Protein AF-A0AAD5MI85-F1 (afdb_monomer)

Sequence (320 aa):
MDTPQKYNKKLSEKQRSSIIKAAAVDASQREERIAQLCQQAGFDHDPFLKEFGLSLSLRMFETAARVIQPPQIMFGDNSKMVDPIVHPKDGAWSMDNQTLYLPATCGSYSMIALVNPRDQNLLQGFCQALYAKATQMGMDFPKWPDLVKYGRGRDDVVILFNEIANEYKQTSTNCDLVIVVLPGKNSDIYMTVKESSDMIHGIMSQCVLMKNVQRPSPATCSNIILKVNMKLGGINSRIVADNITHKYIIDQPTLVVGIDVTHPTQAEERMNIPSVAAIVANIDLLPQSYGANVKVQRKCRESVVYLIDAIRERLISFYR

Radius of gyration: 25.44 Å; Cα contacts (8 Å, |Δi|>4): 454; chains: 1; bounding box: 69×56×65 Å

Secondary structure (DSSP, 8-state):
-PPPPP--SPPPHHHHHHHHHHH---HHHHHHHHHHHHHHTTGGG-HHHHHTT----SSPPP-----PPPPPEE-B--TTSS-SEE--BTTB---TT-B-SB--B---EEEEE-S-GGGHHHHHHHHHHHHHHHHHTT-B--SS-S-EEE-SSHHHHHHHHHHHHHHHHHHT----EEEEEESS--HHHHHHHHIIIIIII---EEEEEHHHHHS--HHHHHHHHHHHHHHTT-B--EE---HHHIIIIITTT---EEEEEEPPPHHHHTTTPPEEEEEEEESSSSTT-EEEEEEEESTT--S-TTHHHHHHHHHHHHH-

InterPro domains:
  IPR003165 Piwi domain [PF02171] (177-320)
  IPR003165 Piwi domain [PS50822] (177-284)
  IPR012337 Ribonuclease H-like superfamily [SSF53098] (65-316)
  IPR032472 Argonaute linker 2 domain [PF16488] (29-75)
  IPR032473 Protein argonaute, Mid domain [PF16487] (87-165)
  IPR036085 PAZ domain superfamily [SSF101690] (4-43)
  IPR036397 Ribonuclease H superfamily [G3DSA:3.30.420.10] (243-320)

Structure (mmCIF, N/CA/C/O backbone):
data_AF-A0AAD5MI85-F1
#
_entry.id   AF-A0AAD5MI85-F1
#
loop_
_atom_site.group_PDB
_atom_site.id
_atom_site.type_symbol
_atom_site.label_atom_id
_atom_site.label_alt_id
_atom_site.label_comp_id
_atom_site.label_asym_id
_atom_site.label_entity_id
_atom_site.label_seq_id
_atom_site.pdbx_PDB_ins_code
_atom_site.Cartn_x
_atom_site.Cartn_y
_atom_site.Cartn_z
_atom_site.occupancy
_atom_site.B_iso_or_equiv
_atom_site.auth_seq_id
_atom_site.auth_comp_id
_atom_site.auth_asym_id
_atom_site.auth_atom_id
_atom_site.pdbx_PDB_model_num
ATOM 1 N N . MET A 1 1 ? -37.810 30.070 10.330 1.00 50.59 1 MET A N 1
ATOM 2 C CA . MET A 1 1 ? -36.474 29.732 9.801 1.00 50.59 1 MET A CA 1
ATOM 3 C C . MET A 1 1 ? -36.573 28.330 9.248 1.00 50.59 1 MET A C 1
ATOM 5 O O . MET A 1 1 ? -37.059 27.468 9.972 1.00 50.59 1 MET A O 1
ATOM 9 N N . ASP A 1 2 ? -36.216 28.129 7.983 1.00 66.00 2 ASP A N 1
ATOM 10 C CA . ASP A 1 2 ? -36.289 26.809 7.358 1.00 66.00 2 ASP A CA 1
ATOM 11 C C . ASP A 1 2 ? -35.463 25.789 8.141 1.00 66.00 2 ASP A C 1
ATOM 13 O O . ASP A 1 2 ? -34.365 26.079 8.624 1.00 66.00 2 ASP A O 1
ATOM 17 N N . THR A 1 3 ? -36.016 24.590 8.286 1.00 81.19 3 THR A N 1
ATOM 18 C CA . THR A 1 3 ? -35.362 23.470 8.956 1.00 81.19 3 THR A CA 1
ATOM 19 C C . THR A 1 3 ? -34.061 23.140 8.214 1.00 81.19 3 THR A C 1
ATOM 21 O O . THR A 1 3 ? -34.071 23.059 6.981 1.00 81.19 3 THR A O 1
ATOM 24 N N . PRO A 1 4 ? -32.928 22.942 8.911 1.00 86.00 4 PRO A N 1
ATOM 25 C CA . PRO A 1 4 ? -31.672 22.619 8.248 1.00 86.00 4 PRO A CA 1
ATOM 26 C C . PRO A 1 4 ? -31.803 21.326 7.432 1.00 86.00 4 PRO A C 1
ATOM 28 O O . PRO A 1 4 ? -32.153 20.270 7.959 1.00 86.00 4 PRO A O 1
ATOM 31 N N . GLN A 1 5 ? -31.501 21.405 6.134 1.00 88.31 5 GLN A N 1
ATOM 32 C CA . GLN A 1 5 ? -31.524 20.257 5.228 1.00 88.31 5 GLN A CA 1
ATOM 33 C C . GLN A 1 5 ? -30.137 19.614 5.140 1.00 88.31 5 GLN A C 1
ATOM 35 O O . GLN A 1 5 ? -29.135 20.282 4.876 1.00 88.31 5 GLN A O 1
ATOM 40 N N . LYS A 1 6 ? -30.067 18.291 5.321 1.00 87.50 6 LYS A N 1
ATOM 41 C CA . LYS A 1 6 ? -28.813 17.534 5.221 1.00 87.50 6 LYS A CA 1
ATOM 42 C C . LYS A 1 6 ? -28.248 17.580 3.796 1.00 87.50 6 LYS A C 1
ATOM 44 O O . LYS A 1 6 ? -28.922 17.223 2.830 1.00 87.50 6 LYS A 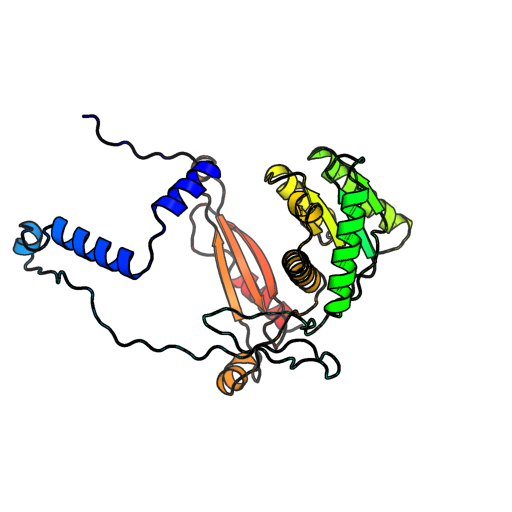O 1
ATOM 49 N N . TYR A 1 7 ? -26.966 17.923 3.671 1.00 86.62 7 TYR A N 1
ATOM 50 C CA . TYR A 1 7 ? -26.247 17.842 2.401 1.00 86.62 7 TYR A CA 1
ATOM 51 C C . TYR A 1 7 ? -25.876 16.387 2.068 1.00 86.62 7 TYR A C 1
ATOM 53 O O . TYR A 1 7 ? -25.079 15.768 2.769 1.00 86.62 7 TYR A O 1
ATOM 61 N N . ASN A 1 8 ? -26.433 15.852 0.978 1.00 82.75 8 ASN A N 1
ATOM 62 C CA . ASN A 1 8 ? -26.306 14.432 0.608 1.00 82.75 8 ASN A CA 1
ATOM 63 C C . ASN A 1 8 ? -25.379 14.166 -0.596 1.00 82.75 8 ASN A C 1
ATOM 65 O O . ASN A 1 8 ? -25.322 13.043 -1.094 1.00 82.75 8 ASN A O 1
ATOM 69 N N . LYS A 1 9 ? -24.675 15.181 -1.116 1.00 84.06 9 LYS A N 1
ATOM 70 C CA . LYS A 1 9 ? -23.745 15.007 -2.247 1.00 84.06 9 LYS A CA 1
ATOM 71 C C . LYS A 1 9 ? -22.319 14.749 -1.757 1.00 84.06 9 LYS A C 1
ATOM 73 O O . LYS A 1 9 ? -21.939 15.116 -0.646 1.00 84.06 9 LYS A O 1
ATOM 78 N N . LYS A 1 10 ? -21.502 14.138 -2.619 1.00 81.88 10 LYS A N 1
ATOM 79 C CA . LYS A 1 10 ? -20.077 13.918 -2.352 1.00 81.88 10 LYS A CA 1
ATOM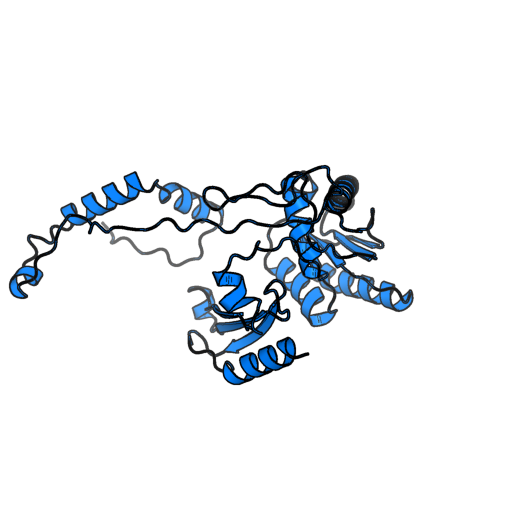 80 C C . LYS A 1 10 ? -19.371 15.269 -2.208 1.00 81.88 10 LYS A C 1
ATOM 82 O O . LYS A 1 10 ? -19.358 16.071 -3.135 1.00 81.88 10 LYS A O 1
ATOM 87 N N . LEU A 1 11 ? -18.767 15.495 -1.047 1.00 86.56 11 LEU A N 1
ATOM 88 C CA . LEU A 1 11 ? -17.964 16.687 -0.786 1.00 86.56 11 LEU A CA 1
ATOM 89 C C . LEU A 1 11 ? -16.690 16.683 -1.638 1.00 86.56 11 LEU A C 1
ATOM 91 O O . LEU A 1 11 ? -16.030 15.641 -1.751 1.00 86.56 11 LEU A O 1
ATOM 95 N N . SER A 1 12 ? -16.321 17.852 -2.166 1.00 86.88 12 SER A N 1
ATOM 96 C CA . SER A 1 12 ? -15.024 18.085 -2.820 1.00 86.88 12 SER A CA 1
ATOM 97 C C . SER A 1 12 ? -13.857 17.902 -1.841 1.00 86.88 12 SER A C 1
ATOM 99 O O . SER A 1 12 ? -14.042 17.991 -0.626 1.00 86.88 12 SER A O 1
ATOM 101 N N . GLU A 1 13 ? -12.632 17.693 -2.340 1.00 82.75 13 GLU A N 1
ATOM 102 C CA . GLU A 1 13 ? -11.448 17.554 -1.471 1.00 82.75 13 GLU A CA 1
ATOM 103 C C . GLU A 1 13 ? -11.256 18.768 -0.549 1.00 82.75 13 GLU A C 1
ATOM 105 O O . GLU A 1 13 ? -10.979 18.601 0.639 1.00 82.75 13 GLU A O 1
ATOM 110 N N . LYS A 1 14 ? -11.480 19.985 -1.066 1.00 87.69 14 LYS A N 1
ATOM 111 C CA . LYS A 1 14 ? -11.392 21.224 -0.281 1.00 87.69 14 LYS A CA 1
ATOM 112 C C . LYS A 1 14 ? -12.433 21.248 0.840 1.00 87.69 14 LYS A C 1
ATOM 114 O O . LYS A 1 14 ? -12.078 21.508 1.984 1.00 87.69 14 LYS A O 1
ATOM 119 N N . GLN A 1 15 ? -13.690 20.913 0.535 1.00 91.12 15 GLN A N 1
ATOM 120 C CA . GLN A 1 15 ? -14.761 20.850 1.537 1.00 91.12 15 GLN A CA 1
ATOM 121 C C . GLN A 1 15 ? -14.491 19.774 2.595 1.00 91.12 15 GLN A C 1
ATOM 123 O O . GLN A 1 15 ? -14.638 20.045 3.782 1.00 91.12 15 GLN A O 1
ATOM 128 N N . ARG A 1 16 ? -14.042 18.577 2.190 1.00 87.88 16 ARG A N 1
ATOM 129 C CA . ARG A 1 16 ? -13.647 17.514 3.131 1.00 87.88 16 ARG A CA 1
ATOM 130 C C . ARG A 1 16 ? -12.526 17.983 4.050 1.00 87.88 16 ARG A C 1
ATOM 132 O O . ARG A 1 16 ? -12.628 17.795 5.254 1.00 87.88 16 ARG A O 1
ATOM 139 N N . SER A 1 17 ? -11.493 18.624 3.497 1.00 88.56 17 SER A N 1
ATOM 140 C CA . SER A 1 17 ? -10.386 19.170 4.287 1.00 88.56 17 SER A CA 1
ATOM 141 C C . SER A 1 17 ? -10.875 20.197 5.311 1.00 88.56 17 SER A C 1
ATOM 143 O O . SER A 1 17 ? -10.479 20.127 6.470 1.00 88.56 17 SER A O 1
ATOM 145 N N . SER A 1 18 ? -11.774 21.104 4.916 1.00 91.94 18 SER A N 1
ATOM 146 C CA . SER A 1 18 ? -12.377 22.081 5.829 1.00 91.94 18 SER A CA 1
ATOM 147 C C . SER A 1 18 ? -13.193 21.423 6.942 1.00 91.94 18 SER A C 1
ATOM 149 O O . SER A 1 18 ? -13.033 21.808 8.095 1.00 91.94 18 SER A O 1
ATOM 151 N N . ILE A 1 19 ? -14.016 20.414 6.632 1.00 92.00 19 ILE A N 1
ATOM 152 C CA . ILE A 1 19 ? -14.797 19.694 7.651 1.00 92.00 19 ILE A CA 1
ATOM 153 C C . ILE A 1 19 ? -13.883 18.932 8.606 1.00 92.00 19 ILE A C 1
ATOM 155 O O . ILE A 1 19 ? -14.085 19.008 9.810 1.00 92.00 19 ILE A O 1
ATOM 159 N N . ILE A 1 20 ? -12.862 18.239 8.093 1.00 90.81 20 ILE A N 1
ATOM 160 C CA . ILE A 1 20 ? -11.894 17.527 8.936 1.00 90.81 20 ILE A CA 1
ATOM 161 C C . ILE A 1 20 ? -11.210 18.512 9.882 1.00 90.81 20 ILE A C 1
ATOM 163 O O . ILE A 1 20 ? -11.164 18.253 11.075 1.00 90.81 20 ILE A O 1
ATOM 167 N N . LYS A 1 21 ? -10.741 19.662 9.384 1.00 90.00 21 LYS A N 1
ATOM 168 C CA . LYS A 1 21 ? -10.116 20.693 10.228 1.00 90.00 21 LYS A CA 1
ATOM 169 C C . LYS A 1 21 ? -11.078 21.271 11.266 1.00 90.00 21 LYS A C 1
ATOM 171 O O . LYS A 1 21 ? -10.660 21.512 12.386 1.00 90.00 21 LYS A O 1
ATOM 176 N N . ALA A 1 22 ? -12.343 21.477 10.905 1.00 88.69 22 ALA A N 1
ATOM 177 C CA . ALA A 1 22 ? -13.357 22.000 11.820 1.00 88.69 22 ALA A CA 1
ATOM 178 C C . ALA A 1 22 ? -13.814 20.971 12.872 1.00 88.69 22 ALA A C 1
ATOM 180 O O . ALA A 1 22 ? -14.251 21.349 13.955 1.00 88.69 22 ALA A O 1
ATOM 181 N N . ALA A 1 23 ? -13.750 19.677 12.552 1.00 90.19 23 ALA A N 1
ATOM 182 C CA . ALA A 1 23 ? -14.165 18.588 13.435 1.00 90.19 23 ALA A CA 1
ATOM 183 C C . ALA A 1 23 ? -13.003 17.969 14.231 1.00 90.19 23 ALA A C 1
ATOM 185 O O . ALA A 1 23 ? -13.250 17.228 15.187 1.00 90.19 23 ALA A O 1
ATOM 186 N N . ALA A 1 24 ? -11.758 18.225 13.823 1.00 91.12 24 ALA A N 1
ATOM 187 C CA . ALA A 1 24 ? -10.556 17.795 14.516 1.00 91.12 24 ALA A CA 1
ATOM 188 C C . ALA A 1 24 ? -10.373 18.633 15.782 1.00 91.12 24 ALA A C 1
ATOM 190 O O . ALA A 1 24 ? -10.140 19.835 15.728 1.00 91.12 24 ALA A O 1
ATOM 191 N N . VAL A 1 25 ? -10.476 17.958 16.915 1.00 92.19 25 VAL A N 1
ATOM 192 C CA . VAL A 1 25 ? -10.197 18.471 18.256 1.00 92.19 25 VAL A CA 1
ATOM 193 C C . VAL A 1 25 ? -9.417 17.381 18.979 1.00 92.19 25 VAL A C 1
ATOM 195 O O . VAL A 1 25 ? -9.600 16.197 18.656 1.00 92.19 25 VAL A O 1
ATOM 198 N N . ASP A 1 26 ? -8.540 17.763 19.903 1.00 94.75 26 ASP A N 1
ATOM 199 C CA . ASP A 1 26 ? -7.817 16.799 20.732 1.00 94.75 26 ASP A CA 1
ATOM 200 C C . ASP A 1 26 ? -8.765 16.003 21.643 1.00 94.75 26 ASP A C 1
ATOM 202 O O . ASP A 1 26 ? -9.957 16.305 21.767 1.00 94.75 26 ASP A O 1
ATOM 206 N N . ALA A 1 27 ? -8.239 14.925 22.227 1.00 95.12 27 ALA A N 1
ATOM 207 C CA . ALA A 1 27 ? -9.025 13.998 23.031 1.00 95.12 27 ALA A CA 1
ATOM 208 C C . ALA A 1 27 ? -9.686 14.687 24.235 1.00 95.12 27 ALA A C 1
ATOM 210 O O . ALA A 1 27 ? -10.873 14.465 24.464 1.00 95.12 27 ALA A O 1
ATOM 211 N N . SER A 1 28 ? -8.965 15.566 24.937 1.00 96.44 28 SER A N 1
ATOM 212 C CA . SER A 1 28 ? -9.471 16.268 26.121 1.00 96.44 28 SER A CA 1
ATOM 213 C C . SER A 1 28 ? -10.593 17.246 25.763 1.00 96.44 28 SER A C 1
ATOM 215 O O . SER A 1 28 ? -11.653 17.224 26.382 1.00 96.44 28 SER A O 1
ATOM 217 N N . GLN A 1 29 ? -10.427 18.034 24.696 1.00 95.50 29 GLN A N 1
ATOM 218 C CA . GLN A 1 29 ? -11.497 18.900 24.187 1.00 95.50 29 GLN A CA 1
ATOM 219 C C . GLN A 1 29 ? -12.717 18.098 23.718 1.00 95.50 29 GLN A C 1
ATOM 221 O O . GLN A 1 29 ? -13.861 18.530 23.875 1.00 95.50 29 GLN A O 1
ATOM 226 N N . ARG A 1 30 ? -12.499 16.923 23.110 1.00 95.75 30 ARG A N 1
ATOM 227 C CA . ARG A 1 30 ? -13.594 16.045 22.678 1.00 95.75 30 ARG A CA 1
ATOM 228 C C . ARG A 1 30 ? -14.372 15.495 23.867 1.00 95.75 30 ARG A C 1
ATOM 230 O O . ARG A 1 30 ? -15.599 15.476 23.802 1.00 95.75 30 ARG A O 1
ATOM 237 N N . GLU A 1 31 ? -13.678 15.063 24.913 1.00 95.50 31 GLU A N 1
ATOM 238 C CA . GLU A 1 31 ? -14.271 14.590 26.164 1.00 95.50 31 GLU A CA 1
ATOM 239 C C . GLU A 1 31 ? -15.139 15.675 26.809 1.00 95.50 31 GLU A C 1
ATOM 241 O O . GLU A 1 31 ? -16.325 15.446 27.053 1.00 95.50 31 GLU A O 1
ATOM 246 N N . GLU A 1 32 ? -14.593 16.884 26.972 1.00 94.50 32 GLU A N 1
ATOM 247 C CA . GLU A 1 32 ? -15.321 18.024 27.535 1.00 94.50 32 GLU A CA 1
ATOM 248 C C . GLU A 1 32 ? -16.570 18.359 26.709 1.00 94.50 32 GLU A C 1
ATOM 250 O O . GLU A 1 32 ? -17.665 18.524 27.249 1.00 94.50 32 GLU A O 1
ATOM 255 N N . ARG A 1 33 ? -16.441 18.387 25.377 1.00 93.88 33 ARG A N 1
ATOM 256 C CA . ARG A 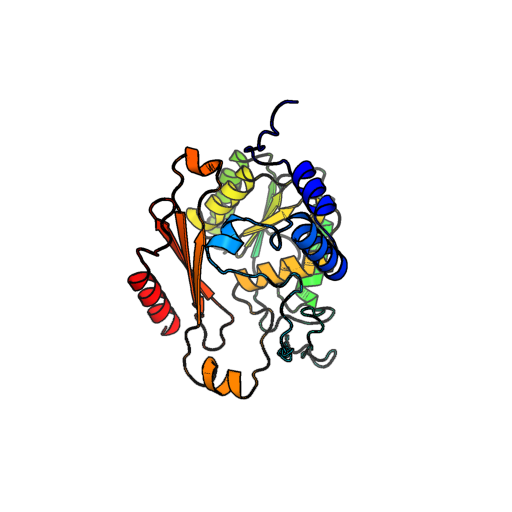1 33 ? -17.570 18.656 24.481 1.00 93.88 33 ARG A CA 1
ATOM 257 C C . ARG A 1 33 ? -18.675 17.610 24.609 1.00 93.88 33 ARG A C 1
ATOM 259 O O . ARG A 1 33 ? -19.849 17.968 24.549 1.00 93.88 33 ARG A O 1
ATOM 266 N N . ILE A 1 34 ? -18.328 16.331 24.753 1.00 94.75 34 ILE A N 1
ATOM 267 C CA . ILE A 1 34 ? -19.324 15.273 24.964 1.00 94.75 34 ILE A CA 1
ATOM 268 C C . ILE A 1 34 ? -20.011 15.467 26.319 1.00 94.75 34 ILE A C 1
ATOM 270 O O . ILE A 1 34 ? -21.238 15.417 26.373 1.00 94.75 34 ILE A O 1
ATOM 274 N N . ALA A 1 35 ? -19.257 15.759 27.383 1.00 93.06 35 ALA A N 1
ATOM 275 C CA . ALA A 1 35 ? -19.823 16.018 28.706 1.00 93.06 35 ALA A CA 1
ATOM 276 C C . ALA A 1 35 ? -20.810 17.201 28.689 1.00 93.06 35 ALA A C 1
ATOM 278 O O . ALA A 1 35 ? -21.923 17.090 29.206 1.00 93.06 35 ALA A O 1
ATOM 279 N N . GLN A 1 36 ? -20.453 18.302 28.020 1.00 93.75 36 GLN A N 1
ATOM 280 C CA . GLN A 1 36 ? -21.334 19.460 27.839 1.00 93.75 36 GLN A CA 1
ATOM 281 C C . GLN A 1 36 ? -22.600 19.111 27.041 1.00 93.75 36 GLN A C 1
ATOM 283 O O . GLN A 1 36 ? -23.694 19.527 27.417 1.00 93.75 36 GLN A O 1
ATOM 288 N N . LEU A 1 37 ? -22.483 18.324 25.963 1.00 93.81 37 LEU A N 1
ATOM 289 C CA . LEU A 1 37 ? -23.641 17.877 25.177 1.00 93.81 37 LEU A CA 1
ATOM 290 C C . LEU A 1 37 ? -24.581 16.984 25.995 1.00 93.81 37 LEU A C 1
ATOM 292 O O . LEU A 1 37 ? -25.795 17.141 25.901 1.00 93.81 37 LEU A O 1
ATOM 296 N N . CYS A 1 38 ? -24.041 16.080 26.816 1.00 92.25 38 CYS A N 1
ATOM 297 C CA . CYS A 1 38 ? -24.840 15.246 27.713 1.00 92.25 38 CYS A CA 1
ATOM 298 C C . CYS A 1 38 ? -25.597 16.079 28.755 1.00 92.25 38 CYS A C 1
ATOM 300 O O . CYS A 1 38 ? -26.762 15.791 29.015 1.00 92.25 38 CYS A O 1
ATOM 302 N N . GLN A 1 39 ? -24.976 17.128 29.307 1.00 91.62 39 GLN A N 1
ATOM 303 C CA . GLN A 1 39 ? -25.653 18.062 30.216 1.00 91.62 39 GLN A CA 1
ATOM 304 C C . GLN A 1 39 ? -26.759 18.851 29.503 1.00 91.62 39 GLN A C 1
ATOM 306 O O . GLN A 1 39 ? -27.875 18.940 30.005 1.00 91.62 39 GLN A O 1
ATOM 311 N N . GLN A 1 40 ? -26.475 19.389 28.313 1.00 93.75 40 GLN A N 1
ATOM 312 C CA . GLN A 1 40 ? -27.448 20.157 27.524 1.00 93.75 40 GLN A CA 1
ATOM 313 C C . GLN A 1 40 ? -28.637 19.317 27.056 1.00 93.75 40 GLN A C 1
ATOM 315 O O . GLN A 1 40 ? -29.732 19.851 26.894 1.00 93.75 40 GLN A O 1
ATOM 320 N N . ALA A 1 41 ? -28.433 18.018 26.833 1.00 93.06 41 ALA A N 1
ATOM 321 C CA . ALA A 1 41 ? -29.504 17.106 26.457 1.00 93.06 41 ALA A CA 1
ATOM 322 C C . ALA A 1 41 ? -30.549 16.913 27.572 1.00 93.06 41 ALA A C 1
ATOM 324 O O . ALA A 1 41 ? -31.667 16.513 27.265 1.00 93.06 41 ALA A O 1
ATOM 325 N N . GLY A 1 42 ? -30.214 17.211 28.837 1.00 91.81 42 GLY A N 1
ATOM 326 C CA . GLY A 1 42 ? -31.176 17.229 29.945 1.00 91.81 42 GLY A CA 1
ATOM 327 C C . GLY A 1 42 ? -31.828 15.875 30.234 1.00 91.81 42 GLY A C 1
ATOM 328 O O . GLY A 1 42 ? -32.988 15.825 30.637 1.00 91.81 42 GLY A O 1
ATOM 329 N N . PHE A 1 43 ? -31.107 14.773 29.999 1.00 91.31 43 PHE A N 1
ATOM 330 C CA . PHE A 1 43 ? -31.640 13.414 30.144 1.00 91.31 43 PHE A CA 1
ATOM 331 C C . PHE A 1 43 ? -32.133 13.085 31.564 1.00 91.31 43 PHE A C 1
ATOM 333 O O . PHE A 1 43 ? -32.995 12.232 31.742 1.00 91.31 43 PHE A O 1
ATOM 340 N N . ASP A 1 44 ? -31.603 13.757 32.581 1.00 87.44 44 ASP A N 1
ATOM 341 C CA . ASP A 1 44 ? -32.022 13.648 33.980 1.00 87.44 44 ASP A CA 1
ATOM 342 C C . ASP A 1 44 ? -33.427 14.220 34.247 1.00 87.44 44 ASP A C 1
ATOM 344 O O . ASP A 1 44 ? -34.065 13.863 35.239 1.00 87.44 44 ASP A O 1
ATOM 348 N N . HIS A 1 45 ? -33.931 15.058 33.340 1.00 90.06 45 HIS A N 1
ATOM 349 C CA . HIS A 1 45 ? -35.261 15.662 33.394 1.00 90.06 45 HIS A CA 1
ATOM 350 C C . HIS A 1 45 ? -36.221 15.085 32.341 1.00 90.06 45 HIS A C 1
ATOM 352 O O . HIS A 1 45 ? -37.328 15.602 32.174 1.00 90.06 45 HIS A O 1
ATOM 358 N N . ASP A 1 46 ? -35.822 14.029 31.627 1.00 93.75 46 ASP A N 1
ATOM 359 C CA . ASP A 1 46 ? -36.639 13.438 30.572 1.00 93.75 46 ASP A CA 1
ATOM 360 C C . ASP A 1 46 ? -37.838 12.668 31.176 1.00 93.75 46 ASP A C 1
ATOM 362 O O . ASP A 1 46 ? -37.650 11.687 31.910 1.00 93.75 46 ASP A O 1
ATOM 366 N N . PRO A 1 47 ? -39.089 13.080 30.883 1.00 95.00 47 PRO A N 1
ATOM 367 C CA . PRO A 1 47 ? -40.276 12.447 31.449 1.00 95.00 47 PRO A CA 1
ATOM 368 C C . PRO A 1 47 ? -40.470 11.007 30.958 1.00 95.00 47 PRO A C 1
ATOM 370 O O . PRO A 1 47 ? -41.014 10.193 31.702 1.00 95.00 47 PRO A O 1
ATOM 373 N N . PHE A 1 48 ? -40.006 10.666 29.752 1.00 96.25 48 PHE A N 1
ATOM 374 C CA . PHE A 1 48 ? -40.070 9.302 29.237 1.00 96.25 48 PHE A CA 1
ATOM 375 C C . PHE A 1 48 ? -39.076 8.408 29.968 1.00 96.25 48 PHE A C 1
ATOM 377 O O . PHE A 1 48 ? -39.449 7.328 30.412 1.00 96.25 48 PHE A O 1
ATOM 384 N N . LEU A 1 49 ? -37.831 8.850 30.167 1.00 95.31 49 LEU A N 1
ATOM 385 C CA . LEU A 1 49 ? -36.862 8.052 30.929 1.00 95.31 49 LEU A CA 1
ATOM 386 C C . LEU A 1 49 ? -37.349 7.798 32.358 1.00 95.31 49 LEU A C 1
ATOM 388 O O . LEU A 1 49 ? -37.264 6.670 32.846 1.00 95.31 49 LEU A O 1
ATOM 392 N N . LYS A 1 50 ? -37.940 8.819 32.987 1.00 94.69 50 LYS A N 1
ATOM 393 C CA . LYS A 1 50 ? -38.527 8.708 34.323 1.00 94.69 50 LYS A CA 1
ATOM 394 C C . LYS A 1 50 ? -39.683 7.705 34.380 1.00 94.69 50 LYS A C 1
ATOM 396 O O . LYS A 1 50 ? -39.717 6.899 35.307 1.00 94.69 50 LYS A O 1
ATOM 401 N N . GLU A 1 51 ? -40.592 7.727 33.405 1.00 97.00 51 GLU A N 1
ATOM 402 C CA . GLU A 1 51 ? -41.723 6.786 33.321 1.00 97.00 51 GLU A CA 1
ATOM 403 C C . GLU A 1 51 ? -41.248 5.329 33.201 1.00 97.00 51 GLU A C 1
ATOM 405 O O . GLU A 1 51 ? -41.826 4.424 33.796 1.00 97.00 51 GLU A O 1
ATOM 410 N N . PHE A 1 52 ? -40.138 5.099 32.494 1.00 96.62 52 PHE A N 1
ATOM 411 C CA . PHE A 1 52 ? -39.512 3.779 32.369 1.00 96.62 52 PHE A CA 1
ATOM 412 C C . PHE A 1 52 ? -38.587 3.420 33.550 1.00 96.62 52 PHE A C 1
ATOM 414 O O . PHE A 1 52 ? -37.947 2.368 33.527 1.00 96.62 52 PHE A O 1
ATOM 421 N N . GLY A 1 53 ? -38.493 4.270 34.582 1.00 95.69 53 GLY A N 1
ATOM 422 C CA . GLY A 1 53 ? -37.634 4.048 35.749 1.00 95.69 53 GLY A CA 1
ATOM 423 C C . GLY A 1 53 ? -36.133 4.080 35.436 1.00 95.69 53 GLY A C 1
ATOM 424 O O . GLY A 1 53 ? -35.339 3.495 36.173 1.00 95.69 53 GLY A O 1
ATOM 425 N N . LEU A 1 54 ? -35.734 4.729 34.339 1.00 95.06 54 LEU A N 1
ATOM 426 C CA . LEU A 1 54 ? -34.345 4.835 33.901 1.00 95.06 54 LEU A CA 1
ATOM 427 C C . LEU A 1 54 ? -33.688 6.100 34.460 1.00 95.06 54 LEU A C 1
ATOM 429 O O . LEU A 1 54 ? -34.285 7.172 34.501 1.00 95.06 54 LEU A O 1
ATOM 433 N N . SER A 1 55 ? -32.419 5.975 34.846 1.00 90.00 55 SER A N 1
ATOM 434 C CA . SER A 1 55 ? -31.561 7.089 35.253 1.00 90.00 55 SER A CA 1
ATOM 435 C C . SER A 1 55 ? -30.202 6.954 34.574 1.00 90.00 55 SER A C 1
ATOM 437 O O . SER A 1 55 ? -29.665 5.850 34.459 1.00 90.00 55 SER A O 1
ATOM 439 N N . LEU A 1 56 ? -29.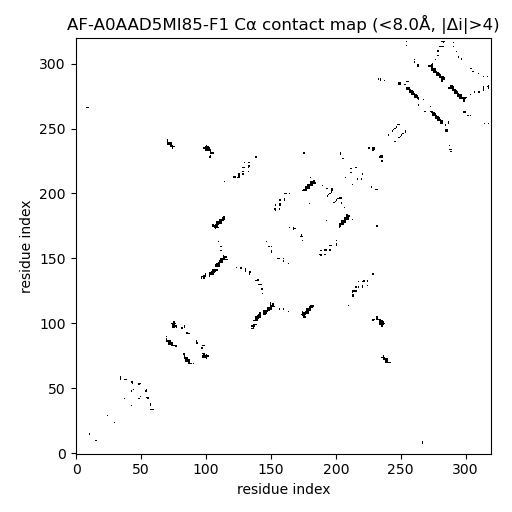655 8.073 34.097 1.00 90.44 56 LEU A N 1
ATOM 440 C CA . LEU A 1 56 ? -28.401 8.124 33.350 1.00 90.44 56 LEU A CA 1
ATOM 441 C C . LEU A 1 56 ? -27.340 8.889 34.142 1.00 90.44 56 LEU A C 1
ATOM 443 O O . LEU A 1 56 ? -27.582 9.983 34.647 1.00 90.44 56 LEU A O 1
ATOM 447 N N . SER A 1 57 ? -26.130 8.332 34.209 1.00 89.56 57 SER A N 1
ATOM 448 C CA . SER A 1 57 ? -24.964 9.071 34.696 1.00 89.56 57 SER A CA 1
ATOM 449 C C . SER A 1 57 ? -24.522 10.086 33.643 1.00 89.56 57 SER A C 1
ATOM 451 O O . SER A 1 57 ? -24.277 9.723 32.496 1.00 89.56 57 SER A O 1
ATOM 453 N N . LEU A 1 58 ? -24.343 11.344 34.051 1.00 86.94 58 LEU A N 1
ATOM 454 C CA . LEU A 1 58 ? -23.760 12.397 33.206 1.00 86.94 58 LEU A CA 1
ATOM 455 C C . LEU A 1 58 ? -22.224 12.358 33.172 1.00 86.94 58 LEU A C 1
ATOM 457 O O . LEU A 1 58 ? -21.595 13.134 32.455 1.00 86.94 58 LEU A O 1
ATOM 461 N N . ARG A 1 59 ? -21.611 11.475 33.967 1.00 90.19 59 ARG A N 1
ATOM 462 C CA . ARG A 1 59 ? -20.166 11.232 33.976 1.00 90.19 59 ARG A CA 1
ATOM 463 C C . ARG A 1 59 ? -19.840 10.027 33.106 1.00 90.19 59 ARG A C 1
ATOM 465 O O . ARG A 1 59 ? -20.534 9.010 33.195 1.00 90.19 59 ARG A O 1
ATOM 472 N N . MET A 1 60 ? -18.784 10.151 32.301 1.00 93.88 60 MET A N 1
ATOM 473 C CA . MET A 1 60 ? -18.246 9.034 31.527 1.00 93.88 60 MET A CA 1
ATOM 474 C C . MET A 1 60 ? -17.812 7.903 32.461 1.00 93.88 60 MET A C 1
ATOM 476 O O . MET A 1 60 ? -17.379 8.138 33.587 1.00 93.88 60 MET A O 1
ATOM 480 N N . PHE A 1 61 ? -17.962 6.668 31.991 1.00 94.31 61 PHE A N 1
ATOM 481 C CA . PHE A 1 61 ? -17.578 5.493 32.757 1.00 94.31 61 PHE A CA 1
ATOM 482 C C . PHE A 1 61 ? -16.052 5.367 32.817 1.00 94.31 61 PHE A C 1
ATOM 484 O O . PHE A 1 61 ? -15.389 5.313 31.780 1.00 94.31 61 PHE A O 1
ATOM 491 N N . GLU A 1 62 ? -15.505 5.286 34.027 1.00 95.69 62 GLU A N 1
ATOM 492 C CA . GLU A 1 62 ? -14.079 5.070 34.253 1.00 95.69 62 GLU A CA 1
ATOM 493 C C . GLU A 1 62 ? -13.766 3.574 34.289 1.00 95.69 62 GLU A C 1
ATOM 495 O O . GLU A 1 62 ? -14.444 2.787 34.951 1.00 95.69 62 GLU A O 1
ATOM 500 N N . THR A 1 63 ? -12.709 3.171 33.588 1.00 96.00 63 THR A N 1
ATOM 501 C CA . THR A 1 63 ? -12.242 1.785 33.580 1.00 96.00 63 THR A CA 1
ATOM 502 C C . THR A 1 63 ? -10.725 1.726 33.554 1.00 96.00 63 THR A C 1
ATOM 504 O O . THR A 1 63 ? -10.064 2.550 32.923 1.00 96.00 63 THR A O 1
ATOM 507 N N . ALA A 1 64 ? -10.163 0.708 34.202 1.00 97.44 64 ALA A N 1
ATOM 508 C CA . ALA A 1 64 ? -8.751 0.396 34.056 1.00 97.44 64 ALA A CA 1
ATOM 509 C C . ALA A 1 64 ? -8.485 -0.165 32.650 1.00 97.44 64 ALA A C 1
ATOM 511 O O . ALA A 1 64 ? -9.214 -1.033 32.163 1.00 97.44 64 ALA A O 1
ATOM 512 N N . ALA A 1 65 ? -7.418 0.312 32.014 1.00 96.50 65 ALA A N 1
ATOM 513 C CA . ALA A 1 65 ? -6.928 -0.184 30.734 1.00 96.50 65 ALA A CA 1
ATOM 514 C C . ALA A 1 65 ? -5.462 -0.617 30.858 1.00 96.50 65 ALA A C 1
ATOM 516 O O . ALA A 1 65 ? -4.769 -0.272 31.816 1.00 96.50 65 ALA A O 1
ATOM 517 N N . ARG A 1 66 ? -4.979 -1.386 29.879 1.00 96.75 66 ARG A N 1
ATOM 518 C CA . ARG A 1 66 ? -3.575 -1.806 29.793 1.00 96.75 66 ARG A CA 1
ATOM 519 C C . ARG A 1 66 ? -2.966 -1.285 28.502 1.00 96.75 66 ARG A C 1
ATOM 521 O O . ARG A 1 66 ? -3.575 -1.413 27.444 1.00 96.75 66 ARG A O 1
ATOM 528 N N . VAL A 1 67 ? -1.742 -0.773 28.591 1.00 94.94 67 VAL A N 1
ATOM 529 C CA . VAL A 1 67 ? -0.917 -0.449 27.423 1.00 94.94 67 VAL A CA 1
ATOM 530 C C . VAL A 1 67 ? -0.077 -1.678 27.095 1.00 94.94 67 VAL A C 1
ATOM 532 O O . VAL A 1 67 ? 0.765 -2.094 27.892 1.00 94.94 67 VAL A O 1
ATOM 535 N N . ILE A 1 68 ? -0.351 -2.303 25.952 1.00 92.56 68 ILE A N 1
ATOM 536 C CA . ILE A 1 68 ? 0.398 -3.476 25.492 1.00 92.56 68 ILE A CA 1
ATOM 537 C C . ILE A 1 68 ? 1.754 -3.003 24.966 1.00 92.56 68 ILE A C 1
ATOM 539 O O . ILE A 1 68 ? 1.821 -2.024 24.224 1.00 92.56 68 ILE A O 1
ATOM 543 N N . GLN A 1 69 ? 2.828 -3.693 25.357 1.00 91.75 69 GLN A N 1
ATOM 544 C CA . GLN A 1 69 ? 4.164 -3.396 24.848 1.00 91.75 69 GLN A CA 1
ATOM 545 C C . GLN A 1 69 ? 4.217 -3.698 23.345 1.00 91.75 69 GLN A C 1
ATOM 547 O O . GLN A 1 69 ? 3.824 -4.797 22.943 1.00 91.75 69 GLN A O 1
ATOM 552 N N . PRO A 1 70 ? 4.662 -2.748 22.504 1.00 93.06 70 PRO A N 1
ATOM 553 C CA . PRO A 1 70 ? 4.739 -2.986 21.074 1.00 93.06 70 PRO A CA 1
ATOM 554 C C . PRO A 1 70 ? 5.805 -4.048 20.769 1.00 93.06 70 PRO A C 1
ATOM 556 O O . PRO A 1 70 ? 6.855 -4.066 21.419 1.00 93.06 70 PRO A O 1
ATOM 559 N N . PRO A 1 71 ? 5.576 -4.914 19.767 1.00 92.12 71 PRO A N 1
ATOM 560 C CA . PRO A 1 71 ? 6.607 -5.833 19.315 1.00 92.12 71 PRO A CA 1
ATOM 561 C C . PRO A 1 71 ? 7.789 -5.060 18.722 1.00 92.12 71 PRO A C 1
ATOM 563 O O . PRO A 1 71 ? 7.623 -3.986 18.137 1.00 92.12 71 PRO A O 1
ATOM 566 N N . GLN A 1 72 ? 8.987 -5.625 18.840 1.00 94.06 72 GLN A N 1
ATOM 567 C CA . GLN A 1 72 ? 10.162 -5.086 18.160 1.00 94.06 72 GLN A CA 1
ATOM 568 C C . GLN A 1 72 ? 10.109 -5.447 16.670 1.00 94.06 72 GLN A C 1
ATOM 570 O O . GLN A 1 72 ? 9.591 -6.501 16.288 1.00 94.06 72 GLN A O 1
ATOM 575 N N . ILE A 1 73 ? 10.657 -4.576 15.827 1.00 94.00 73 ILE A N 1
ATOM 576 C CA . ILE A 1 73 ? 10.658 -4.731 14.371 1.00 94.00 73 ILE A CA 1
ATOM 577 C C . ILE A 1 73 ? 12.090 -4.988 13.913 1.00 94.00 73 ILE A C 1
ATOM 579 O O . ILE A 1 73 ? 12.967 -4.174 14.165 1.00 94.00 73 ILE A O 1
ATOM 583 N N . MET A 1 74 ? 12.317 -6.100 13.225 1.00 93.69 74 MET A N 1
ATOM 584 C CA . MET A 1 74 ? 13.597 -6.483 12.641 1.00 93.69 74 MET A CA 1
ATOM 585 C C . MET A 1 74 ? 13.640 -6.120 11.153 1.00 93.69 74 MET A C 1
ATOM 587 O O . MET A 1 74 ? 12.775 -6.529 10.376 1.00 93.69 74 MET A O 1
ATOM 591 N N . PHE A 1 75 ? 14.667 -5.381 10.763 1.00 94.56 75 PHE A N 1
ATOM 592 C CA . PHE A 1 75 ? 15.023 -5.036 9.390 1.00 94.56 75 PHE A CA 1
ATOM 593 C C . PHE A 1 75 ? 16.163 -5.925 8.872 1.00 94.56 75 PHE A C 1
ATOM 595 O O . PHE A 1 75 ? 16.584 -6.866 9.550 1.00 94.56 75 PHE A O 1
ATOM 602 N N . GLY A 1 76 ? 16.620 -5.674 7.643 1.00 92.50 76 GLY A N 1
ATOM 603 C CA . GLY A 1 76 ? 17.747 -6.398 7.055 1.00 92.50 76 GLY A CA 1
ATOM 604 C C . GLY A 1 76 ? 19.056 -6.117 7.791 1.00 92.50 76 GLY A C 1
ATOM 605 O O . GLY A 1 76 ? 19.268 -5.017 8.310 1.00 92.50 76 GLY A O 1
ATOM 606 N N . ASP A 1 77 ? 19.940 -7.115 7.833 1.00 84.12 77 ASP A N 1
ATOM 607 C CA . ASP A 1 77 ? 21.257 -6.974 8.456 1.00 84.12 77 ASP A CA 1
ATOM 608 C C . ASP A 1 77 ? 22.161 -6.087 7.586 1.00 84.12 77 ASP A C 1
ATOM 610 O O . ASP A 1 77 ? 22.672 -6.497 6.542 1.00 84.12 77 ASP A O 1
ATOM 614 N N . ASN A 1 78 ? 22.361 -4.842 8.021 1.00 72.44 78 ASN A N 1
ATOM 615 C CA . ASN A 1 78 ? 23.180 -3.858 7.319 1.00 72.44 78 ASN A CA 1
ATOM 616 C C . ASN A 1 78 ? 24.660 -3.948 7.728 1.00 72.44 78 ASN A C 1
ATOM 618 O O . ASN A 1 78 ? 25.248 -2.963 8.185 1.00 72.44 78 ASN A O 1
ATOM 622 N N . SER A 1 79 ? 25.242 -5.151 7.622 1.00 65.00 79 SER A N 1
ATOM 623 C CA . SER A 1 79 ? 26.680 -5.436 7.784 1.00 65.00 79 SER A CA 1
ATOM 624 C C . SER A 1 79 ? 27.360 -4.620 8.903 1.00 65.00 79 SER A C 1
ATOM 626 O O . SER A 1 79 ? 28.445 -4.069 8.713 1.00 65.00 79 SER A O 1
ATOM 628 N N . LYS A 1 80 ? 26.728 -4.575 10.090 1.00 62.78 80 LYS A N 1
ATOM 629 C CA . LYS A 1 80 ? 27.209 -3.961 11.350 1.00 62.78 80 LYS A CA 1
ATOM 630 C C . LYS A 1 80 ? 27.168 -2.428 11.497 1.00 62.78 80 LYS A C 1
ATOM 632 O O . LYS A 1 80 ? 27.662 -1.939 12.511 1.00 62.78 80 LYS A O 1
ATOM 637 N N . MET A 1 81 ? 26.607 -1.646 10.567 1.00 69.88 81 MET A N 1
ATOM 638 C CA . MET A 1 81 ? 26.569 -0.175 10.737 1.00 69.88 81 MET A CA 1
ATOM 639 C C . MET A 1 81 ? 25.432 0.329 11.640 1.00 69.88 81 MET A C 1
ATOM 641 O O . MET A 1 81 ? 25.582 1.368 12.282 1.00 69.88 81 MET A O 1
ATOM 645 N N . VAL A 1 82 ? 24.298 -0.374 11.680 1.00 83.25 82 VAL A N 1
ATOM 646 C CA . VAL A 1 82 ? 23.090 0.025 12.422 1.00 83.25 82 VAL A CA 1
ATOM 647 C C . VAL A 1 82 ? 22.443 -1.219 13.024 1.00 83.25 82 VAL A C 1
ATOM 649 O O . VAL A 1 82 ? 22.472 -2.279 12.402 1.00 83.25 82 VAL A O 1
ATOM 652 N N . ASP A 1 83 ? 21.866 -1.089 14.221 1.00 88.94 83 ASP A N 1
ATOM 653 C CA . ASP A 1 83 ? 21.040 -2.142 14.817 1.00 88.94 83 ASP A CA 1
ATOM 654 C C . ASP A 1 83 ? 19.813 -2.407 13.919 1.00 88.94 83 ASP A C 1
ATOM 656 O O . ASP A 1 83 ? 19.032 -1.476 13.678 1.00 88.94 83 ASP A O 1
ATOM 660 N N . PRO A 1 84 ? 19.632 -3.636 13.398 1.00 91.62 84 PRO A N 1
ATOM 661 C CA . PRO A 1 84 ? 18.478 -3.969 12.571 1.00 91.62 84 PRO A CA 1
ATOM 662 C C . PRO A 1 84 ? 17.173 -4.011 13.376 1.00 91.62 84 PRO A C 1
ATOM 664 O O . PRO A 1 84 ? 16.097 -4.073 12.782 1.00 91.62 84 PRO A O 1
ATOM 667 N N . ILE A 1 85 ? 17.231 -4.011 14.712 1.00 93.38 85 ILE A N 1
ATOM 668 C CA . ILE A 1 85 ? 16.049 -4.041 15.568 1.00 93.38 85 ILE A CA 1
ATOM 669 C C . ILE A 1 85 ? 15.636 -2.615 15.943 1.00 93.38 85 ILE A C 1
ATOM 671 O O . ILE A 1 85 ? 16.388 -1.834 16.519 1.00 93.38 85 ILE A O 1
ATOM 675 N N . VAL A 1 86 ? 14.384 -2.278 15.642 1.00 94.06 86 VAL A N 1
ATOM 676 C CA . VAL A 1 86 ? 13.764 -0.995 15.965 1.00 94.06 86 VAL A CA 1
ATOM 677 C C . VAL A 1 86 ? 12.635 -1.202 16.967 1.00 94.06 86 VAL A C 1
ATOM 679 O O . VAL A 1 86 ? 11.826 -2.124 16.852 1.00 94.06 86 VAL A O 1
ATOM 682 N N . HIS A 1 87 ? 12.561 -0.301 17.945 1.00 94.12 87 HIS A N 1
ATOM 683 C CA . HIS A 1 87 ? 11.540 -0.297 18.988 1.00 94.12 87 HIS A CA 1
ATOM 684 C C . HIS A 1 87 ? 10.483 0.766 18.676 1.00 94.12 87 HIS A C 1
ATOM 686 O O . HIS A 1 87 ? 10.802 1.961 18.731 1.00 94.12 87 HIS A O 1
ATOM 692 N N . PRO A 1 88 ? 9.237 0.374 18.356 1.00 95.19 88 PRO A N 1
ATOM 693 C CA . PRO A 1 88 ? 8.168 1.337 18.147 1.00 95.19 88 PRO A CA 1
ATOM 694 C C . PRO A 1 88 ? 7.896 2.157 19.410 1.00 95.19 88 PRO A C 1
ATOM 696 O O . PRO A 1 88 ? 7.913 1.635 20.526 1.00 95.19 88 PRO A O 1
ATOM 699 N N . LYS A 1 89 ? 7.605 3.442 19.224 1.00 94.00 89 LYS A N 1
ATOM 700 C CA . LYS A 1 89 ? 7.173 4.366 20.277 1.00 94.00 89 LYS A CA 1
ATOM 701 C C . LYS A 1 89 ? 5.880 5.026 19.831 1.00 94.00 89 LYS A C 1
ATOM 703 O O . LYS A 1 89 ? 5.808 5.513 18.707 1.00 94.00 89 LYS A O 1
ATOM 708 N N . ASP A 1 90 ? 4.856 4.969 20.678 1.00 92.62 90 ASP A N 1
ATOM 709 C CA . ASP A 1 90 ? 3.527 5.537 20.406 1.00 92.62 90 ASP A CA 1
ATOM 710 C C . ASP A 1 90 ? 2.948 5.126 19.036 1.00 92.62 90 ASP A C 1
ATOM 712 O O . ASP A 1 90 ? 2.320 5.911 18.329 1.00 92.62 90 ASP A O 1
ATOM 716 N N . GLY A 1 91 ? 3.194 3.872 18.635 1.00 92.31 91 GLY A N 1
ATOM 717 C CA . GLY A 1 91 ? 2.725 3.315 17.362 1.00 92.31 91 GLY A CA 1
ATOM 718 C C . GLY A 1 91 ? 3.525 3.737 16.122 1.00 92.31 91 GLY A C 1
ATOM 719 O O . GLY A 1 91 ? 3.106 3.428 15.010 1.00 92.31 91 GLY A O 1
ATOM 720 N N . ALA A 1 92 ? 4.669 4.407 16.285 1.00 93.88 92 ALA A N 1
ATOM 721 C CA . ALA A 1 92 ? 5.524 4.859 15.191 1.00 93.88 92 ALA A CA 1
ATOM 722 C C . ALA A 1 92 ? 6.976 4.379 15.341 1.00 93.88 92 ALA A C 1
ATOM 724 O O . ALA A 1 92 ? 7.465 4.114 16.439 1.00 93.88 92 ALA A O 1
ATOM 725 N N . TRP A 1 93 ? 7.684 4.286 14.216 1.00 92.19 93 TRP A N 1
ATOM 726 C CA . TRP A 1 93 ? 9.112 3.978 14.163 1.00 92.19 93 TRP A CA 1
ATOM 727 C C . TRP A 1 93 ? 9.769 4.680 12.969 1.00 92.19 93 TRP A C 1
ATOM 729 O O . TRP A 1 93 ? 9.098 5.013 11.990 1.00 92.19 93 TRP A O 1
ATOM 739 N N . SER A 1 94 ? 11.083 4.907 13.051 1.00 86.56 94 SER A N 1
ATOM 740 C CA . SER A 1 94 ? 11.877 5.371 11.908 1.00 86.56 94 SER A CA 1
ATOM 741 C C . SER A 1 94 ? 12.492 4.181 11.172 1.00 86.56 94 SER A C 1
ATOM 743 O O . SER A 1 94 ? 12.827 3.166 11.779 1.00 86.56 94 SER A O 1
ATOM 745 N N . MET A 1 95 ? 12.640 4.326 9.857 1.00 85.50 95 MET A N 1
ATOM 746 C CA . MET A 1 95 ? 13.379 3.400 8.991 1.00 85.50 95 MET A CA 1
ATOM 747 C C . MET A 1 95 ? 14.634 4.061 8.414 1.00 85.50 95 MET A C 1
ATOM 74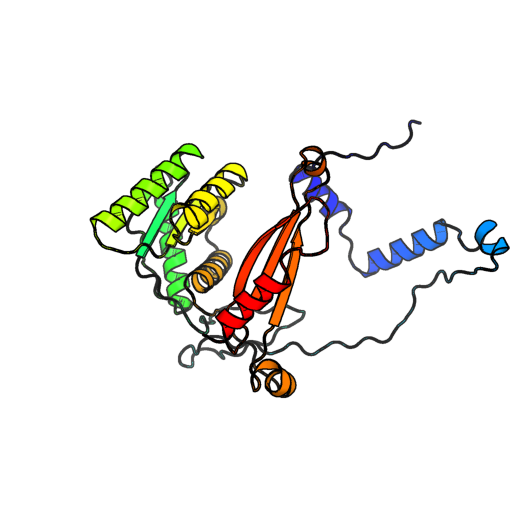9 O O . MET A 1 95 ? 15.174 3.622 7.398 1.00 85.50 95 MET A O 1
ATOM 753 N N . ASP A 1 96 ? 15.079 5.162 9.017 1.00 85.06 96 ASP A N 1
ATOM 754 C CA . ASP A 1 96 ? 16.298 5.831 8.591 1.00 85.06 96 ASP A CA 1
ATOM 755 C C . ASP A 1 96 ? 17.494 4.895 8.788 1.00 85.06 96 ASP A C 1
ATOM 757 O O . ASP A 1 96 ? 17.676 4.305 9.850 1.00 85.06 96 ASP A O 1
ATOM 761 N N . ASN A 1 97 ? 18.300 4.757 7.733 1.00 86.62 97 ASN A N 1
ATOM 762 C CA . ASN A 1 97 ? 19.481 3.887 7.660 1.00 86.62 97 ASN A CA 1
ATOM 763 C C . ASN A 1 97 ? 19.216 2.374 7.811 1.00 86.62 97 ASN A C 1
ATOM 765 O O . ASN A 1 97 ? 20.170 1.596 7.837 1.00 86.62 97 ASN A O 1
ATOM 769 N N . GLN A 1 98 ? 17.947 1.959 7.856 1.00 92.62 98 GLN A N 1
ATOM 770 C CA . GLN A 1 98 ? 17.548 0.553 7.843 1.00 92.62 98 GLN A CA 1
ATOM 771 C C . GLN A 1 98 ? 17.516 -0.000 6.413 1.00 92.62 98 GLN A C 1
ATOM 773 O O . GLN A 1 98 ? 17.246 0.730 5.453 1.00 92.62 98 GLN A O 1
ATOM 778 N N . THR A 1 99 ? 17.762 -1.303 6.280 1.00 95.25 99 THR A N 1
ATOM 779 C CA . THR A 1 99 ? 17.654 -2.036 5.007 1.00 95.25 99 THR A CA 1
ATOM 780 C C . THR A 1 99 ? 16.425 -2.939 5.008 1.00 95.25 99 THR A C 1
ATOM 782 O O . THR A 1 99 ? 15.862 -3.246 6.059 1.00 95.25 99 THR A O 1
ATOM 785 N N . LEU A 1 100 ? 15.957 -3.339 3.830 1.00 96.12 100 LEU A N 1
ATOM 786 C CA . LEU A 1 100 ? 14.837 -4.271 3.702 1.00 96.12 100 LEU A CA 1
ATOM 787 C C . LEU A 1 100 ? 15.239 -5.634 4.273 1.00 96.12 100 LEU A C 1
ATOM 789 O O . LEU A 1 100 ? 16.345 -6.100 4.017 1.00 96.12 100 LEU A O 1
ATOM 793 N N . TYR A 1 101 ? 14.342 -6.278 5.022 1.00 95.12 101 TYR A N 1
ATOM 794 C CA . TYR A 1 101 ? 14.605 -7.600 5.601 1.00 95.12 101 TYR A CA 1
ATOM 795 C C . TYR A 1 101 ? 14.943 -8.651 4.538 1.00 95.12 101 TYR A C 1
ATOM 797 O O . TYR A 1 101 ? 15.941 -9.356 4.655 1.00 95.12 101 TYR A O 1
ATOM 805 N N . LEU A 1 102 ? 14.128 -8.713 3.485 1.00 95.38 102 LEU A N 1
ATOM 806 C CA . LEU A 1 102 ? 14.398 -9.475 2.274 1.00 95.38 102 LEU A CA 1
ATOM 807 C C . LEU A 1 102 ? 14.183 -8.545 1.073 1.00 95.38 102 LEU A C 1
ATOM 809 O O . LEU A 1 102 ? 13.032 -8.301 0.692 1.00 95.38 102 LEU A O 1
ATOM 813 N N . PRO A 1 103 ? 15.250 -7.970 0.500 1.00 96.56 103 PRO A N 1
ATOM 814 C CA . PRO A 1 103 ? 15.122 -7.144 -0.688 1.00 96.56 103 PRO A CA 1
ATOM 815 C C . PRO A 1 103 ? 14.767 -8.004 -1.906 1.00 96.56 103 PRO A C 1
ATOM 817 O O . PRO A 1 103 ? 15.398 -9.026 -2.166 1.00 96.56 103 PRO A O 1
ATOM 820 N N . ALA A 1 104 ? 13.767 -7.573 -2.667 1.00 96.88 104 ALA A N 1
ATOM 821 C CA . ALA A 1 104 ? 13.495 -8.081 -4.002 1.00 96.88 104 ALA A CA 1
ATOM 822 C C . ALA A 1 104 ? 14.528 -7.548 -5.005 1.00 96.88 104 ALA A C 1
ATOM 824 O O . ALA A 1 104 ? 15.173 -6.522 -4.779 1.00 96.88 104 ALA A O 1
ATOM 825 N N . THR A 1 105 ? 14.617 -8.201 -6.158 1.00 97.50 105 THR A N 1
ATOM 826 C CA . THR A 1 105 ? 15.371 -7.703 -7.311 1.00 97.50 105 THR A CA 1
ATOM 827 C C . THR A 1 105 ? 14.393 -7.176 -8.351 1.00 97.50 105 THR A C 1
ATOM 829 O O . THR A 1 105 ? 13.455 -7.869 -8.736 1.00 97.50 105 THR A O 1
ATOM 832 N N . CYS A 1 106 ? 14.613 -5.947 -8.808 1.00 97.69 106 CYS A N 1
ATOM 833 C CA . CYS A 1 106 ? 14.002 -5.413 -10.017 1.00 97.69 106 CYS A CA 1
ATOM 834 C C . CYS A 1 106 ? 15.082 -5.440 -11.101 1.00 97.69 106 CYS A C 1
ATOM 836 O O . CYS A 1 106 ? 15.980 -4.602 -11.090 1.00 97.69 106 CYS A O 1
ATOM 838 N N . GLY A 1 107 ? 15.039 -6.422 -11.998 1.00 95.75 107 GLY A N 1
ATOM 839 C CA . GLY A 1 107 ? 16.007 -6.525 -13.089 1.00 95.75 107 GLY A CA 1
ATOM 840 C C . GLY A 1 107 ? 15.701 -5.537 -14.211 1.00 95.75 107 GLY A C 1
ATOM 841 O O . GLY A 1 107 ? 16.612 -5.018 -14.853 1.00 95.75 107 GLY A O 1
ATOM 842 N N . SER A 1 108 ? 14.417 -5.248 -14.421 1.00 96.50 108 SER A N 1
ATOM 843 C CA . SER A 1 108 ? 13.944 -4.401 -15.509 1.00 96.50 108 SER A CA 1
ATOM 844 C C . SER A 1 108 ? 12.667 -3.653 -15.131 1.00 96.50 108 SER A C 1
ATOM 846 O O . SER A 1 108 ? 11.732 -4.220 -14.560 1.00 96.50 108 SER A O 1
ATOM 848 N N . TYR A 1 109 ? 12.596 -2.371 -15.494 1.00 98.12 109 TYR A N 1
ATOM 849 C CA . TYR A 1 109 ? 11.355 -1.608 -15.393 1.00 98.12 109 TYR A CA 1
ATOM 850 C C . TYR A 1 109 ? 11.191 -0.621 -16.542 1.00 98.12 109 TYR A C 1
ATOM 852 O O . TYR A 1 109 ? 12.156 -0.128 -17.121 1.00 98.12 109 TYR A O 1
ATOM 860 N N . SER A 1 110 ? 9.938 -0.278 -16.820 1.00 98.38 110 SER A N 1
ATOM 861 C CA . SER A 1 110 ? 9.562 0.759 -17.778 1.00 98.38 110 SER A CA 1
ATOM 862 C C . SER A 1 110 ? 8.804 1.901 -17.108 1.00 98.38 110 SER A C 1
ATOM 864 O O . SER A 1 110 ? 8.292 1.779 -15.991 1.00 98.38 110 SER A O 1
ATOM 866 N N . MET A 1 111 ? 8.729 3.041 -17.789 1.00 98.25 111 MET A N 1
ATOM 867 C CA . MET A 1 111 ? 8.042 4.231 -17.305 1.00 98.25 111 MET A CA 1
ATOM 868 C C . MET A 1 111 ? 7.010 4.737 -18.311 1.00 98.25 111 MET A C 1
ATOM 870 O O . MET A 1 111 ? 7.333 5.015 -19.463 1.00 98.25 111 MET A O 1
ATOM 874 N N . ILE A 1 112 ? 5.781 4.946 -17.837 1.00 97.81 112 ILE A N 1
ATOM 875 C CA . ILE A 1 112 ? 4.757 5.721 -18.545 1.00 97.81 112 ILE A CA 1
ATOM 876 C C . ILE A 1 112 ? 4.628 7.071 -17.849 1.00 97.81 112 ILE A C 1
ATOM 878 O O . ILE A 1 112 ? 4.237 7.151 -16.684 1.00 97.81 112 ILE A O 1
ATOM 882 N N . ALA A 1 113 ? 4.939 8.147 -18.556 1.00 96.56 113 ALA A N 1
ATOM 883 C CA . ALA A 1 113 ? 4.906 9.499 -18.034 1.00 96.56 113 ALA A CA 1
ATOM 884 C C . ALA A 1 113 ? 3.751 10.282 -18.677 1.00 96.56 113 ALA A C 1
ATOM 886 O O . ALA A 1 113 ? 3.842 10.734 -19.818 1.00 96.56 113 ALA A O 1
ATOM 887 N N . LEU A 1 114 ? 2.652 10.465 -17.936 1.00 94.75 114 LEU A N 1
ATOM 888 C CA . LEU A 1 114 ? 1.507 11.277 -18.367 1.00 94.75 114 LEU A CA 1
ATOM 889 C C . LEU A 1 114 ? 1.748 12.766 -18.071 1.00 94.75 114 LEU A C 1
ATOM 891 O O . LEU A 1 114 ? 0.984 13.422 -17.360 1.00 94.75 114 LEU A O 1
ATOM 895 N N . VAL A 1 115 ? 2.880 13.278 -18.548 1.00 86.81 115 VAL A N 1
ATOM 896 C CA . VAL A 1 115 ? 3.383 14.633 -18.287 1.00 86.81 115 VAL A CA 1
ATOM 897 C C . VAL A 1 115 ? 3.944 15.235 -19.569 1.00 86.81 115 VAL A C 1
ATOM 899 O O . VAL A 1 115 ? 4.123 14.544 -20.573 1.00 86.81 115 VAL A O 1
ATOM 902 N N . ASN A 1 116 ? 4.220 16.539 -19.558 1.00 84.88 116 ASN A N 1
ATOM 903 C CA . ASN A 1 116 ? 4.806 17.188 -20.721 1.00 84.88 116 ASN A CA 1
ATOM 904 C C . ASN A 1 116 ? 6.219 16.619 -20.965 1.00 84.88 116 ASN A C 1
ATOM 906 O O . ASN A 1 116 ? 7.007 16.583 -20.021 1.00 84.88 116 ASN A O 1
ATOM 910 N N . PRO A 1 117 ? 6.595 16.228 -22.198 1.00 81.88 117 PRO A N 1
ATOM 911 C CA . PRO A 1 117 ? 7.949 15.750 -22.491 1.00 81.88 117 PRO A CA 1
ATOM 912 C C . PRO A 1 117 ? 9.069 16.709 -22.060 1.00 81.88 117 PRO A C 1
ATOM 914 O O . PRO A 1 117 ? 10.171 16.274 -21.744 1.00 81.88 117 PRO A O 1
ATOM 917 N N . ARG A 1 118 ? 8.787 18.017 -21.965 1.00 83.50 118 ARG A N 1
ATOM 918 C CA . ARG A 1 118 ? 9.734 19.020 -21.442 1.00 83.50 118 ARG A CA 1
ATOM 919 C C . ARG A 1 118 ? 10.133 18.790 -19.977 1.00 83.50 118 ARG A C 1
ATOM 921 O O . ARG A 1 118 ? 11.175 19.280 -19.556 1.00 83.50 118 ARG A O 1
ATOM 928 N N . ASP A 1 119 ? 9.348 18.026 -19.220 1.00 83.31 119 ASP A N 1
ATOM 929 C CA . ASP A 1 119 ? 9.607 17.683 -17.819 1.00 83.31 119 ASP A CA 1
ATOM 930 C C . ASP A 1 119 ? 10.572 16.490 -17.656 1.00 83.31 119 ASP A C 1
ATOM 932 O O . ASP A 1 119 ? 10.762 15.990 -16.547 1.00 83.31 119 ASP A O 1
ATOM 936 N N . GLN A 1 120 ? 11.212 16.020 -18.734 1.00 83.44 120 GLN A N 1
ATOM 937 C CA . GLN A 1 120 ? 12.123 14.869 -18.709 1.00 83.44 120 GLN A CA 1
ATOM 938 C C . GLN A 1 120 ? 13.246 14.992 -17.665 1.00 83.44 120 GLN A C 1
ATOM 940 O O . GLN A 1 120 ? 13.557 14.015 -16.984 1.00 83.44 120 GLN A O 1
ATOM 945 N N . ASN A 1 121 ? 13.802 16.191 -17.463 1.00 87.94 121 ASN A N 1
ATOM 946 C CA . ASN A 1 121 ? 14.840 16.420 -16.448 1.00 87.94 121 ASN A CA 1
ATOM 947 C C . ASN A 1 121 ? 14.342 16.119 -15.021 1.00 87.94 121 ASN A C 1
ATOM 949 O O . ASN A 1 121 ? 15.105 15.648 -14.178 1.00 87.94 121 ASN A O 1
ATOM 953 N N . LEU A 1 122 ? 13.052 16.348 -14.747 1.00 93.00 122 LEU A N 1
ATOM 954 C CA . LEU A 1 122 ? 12.441 16.036 -13.453 1.00 93.00 122 LEU A CA 1
ATOM 955 C C . LEU A 1 122 ? 12.310 14.521 -13.255 1.00 93.00 122 LEU A C 1
ATOM 957 O O . LEU A 1 122 ? 12.528 14.025 -12.151 1.00 93.00 122 LEU A O 1
ATOM 961 N N . LEU A 1 123 ? 12.016 13.779 -14.329 1.00 94.56 123 LEU A N 1
ATOM 962 C CA . LEU A 1 123 ? 11.996 12.313 -14.306 1.00 94.56 123 LEU A CA 1
ATOM 963 C C . LEU A 1 123 ? 13.390 11.751 -14.013 1.00 94.56 123 LEU A C 1
ATOM 965 O O . LEU A 1 123 ? 13.511 10.817 -13.223 1.00 94.56 123 LEU A O 1
ATOM 969 N N . GLN A 1 124 ? 14.441 12.349 -14.582 1.00 93.62 124 GLN A N 1
ATOM 970 C CA . GLN A 1 124 ? 15.826 11.955 -14.315 1.00 93.62 124 GLN A CA 1
ATOM 971 C C . GLN A 1 124 ? 16.216 12.133 -12.850 1.00 93.62 124 GLN A C 1
ATOM 973 O O . GLN A 1 124 ? 16.693 11.179 -12.232 1.00 93.62 124 GLN A O 1
ATOM 978 N N . GLY A 1 125 ? 15.950 13.308 -12.274 1.00 95.38 125 GLY A N 1
ATOM 979 C CA . GLY A 1 125 ? 16.208 13.554 -10.854 1.00 95.38 125 GLY A CA 1
ATOM 980 C C . GLY A 1 125 ? 15.437 12.592 -9.943 1.00 95.38 125 GLY A C 1
ATOM 981 O O . GLY A 1 125 ? 15.995 12.062 -8.982 1.00 95.38 125 GLY A O 1
ATOM 982 N N . PHE A 1 126 ? 14.177 12.298 -10.277 1.00 97.56 126 PHE A N 1
ATOM 983 C CA . PHE A 1 126 ? 13.375 11.312 -9.552 1.00 97.56 126 PHE A CA 1
ATOM 984 C C . PHE A 1 126 ? 13.953 9.892 -9.644 1.00 97.56 126 PHE A C 1
ATOM 986 O O . PHE A 1 126 ? 14.089 9.238 -8.613 1.00 97.56 126 PHE A O 1
ATOM 993 N N . CYS A 1 127 ? 14.326 9.419 -10.839 1.00 97.50 127 CYS A N 1
ATOM 994 C CA . CYS A 1 127 ? 14.892 8.077 -11.020 1.00 97.50 127 CYS A CA 1
ATOM 995 C C . CYS A 1 127 ? 16.212 7.916 -10.263 1.00 97.50 127 CYS A C 1
ATOM 997 O O . CYS A 1 127 ? 16.414 6.904 -9.601 1.00 97.50 127 CYS A O 1
ATOM 999 N N . GLN A 1 128 ? 17.076 8.935 -10.285 1.00 97.06 128 GLN A N 1
ATOM 1000 C CA . GLN A 1 128 ? 18.322 8.936 -9.516 1.00 97.06 128 GLN A CA 1
ATOM 1001 C C . GLN A 1 128 ? 18.064 8.870 -8.007 1.00 97.06 128 GLN A C 1
ATOM 1003 O O . GLN A 1 128 ? 18.700 8.078 -7.312 1.00 97.06 128 GLN A O 1
ATOM 1008 N N . ALA A 1 129 ? 17.114 9.661 -7.500 1.00 97.62 129 ALA A N 1
ATOM 1009 C CA . ALA A 1 129 ? 16.741 9.640 -6.087 1.00 97.62 129 ALA A CA 1
ATOM 1010 C C . ALA A 1 129 ? 16.128 8.293 -5.671 1.00 97.62 129 ALA A C 1
ATOM 1012 O O . ALA A 1 129 ? 16.414 7.793 -4.582 1.00 97.62 129 ALA A O 1
ATOM 1013 N N . LEU A 1 130 ? 15.298 7.697 -6.533 1.00 98.00 130 LEU A N 1
ATOM 1014 C CA . LEU A 1 130 ? 14.680 6.398 -6.288 1.00 98.00 130 LEU A CA 1
ATOM 1015 C C . LEU A 1 130 ? 15.722 5.274 -6.306 1.00 98.00 130 LEU A C 1
ATOM 1017 O O . LEU A 1 130 ? 15.749 4.479 -5.373 1.00 98.00 130 LEU A O 1
ATOM 1021 N N . TYR A 1 131 ? 16.611 5.263 -7.304 1.00 98.12 131 TYR A N 1
ATOM 1022 C CA . TYR A 1 131 ? 17.736 4.333 -7.403 1.00 98.12 131 TYR A CA 1
ATOM 1023 C C . TYR A 1 131 ? 18.632 4.408 -6.165 1.00 98.12 131 TYR A C 1
ATOM 1025 O O . TYR A 1 131 ? 18.857 3.400 -5.504 1.00 98.12 131 TYR A O 1
ATOM 1033 N N . ALA A 1 132 ? 19.084 5.612 -5.797 1.00 97.50 132 ALA A N 1
ATOM 1034 C CA . ALA A 1 132 ? 19.940 5.799 -4.630 1.00 97.50 132 ALA A CA 1
ATOM 1035 C C . ALA A 1 132 ? 19.264 5.279 -3.354 1.00 97.50 132 ALA A C 1
ATOM 1037 O O . ALA A 1 132 ? 19.917 4.661 -2.512 1.00 97.50 132 ALA A O 1
ATOM 1038 N N . LYS A 1 133 ? 17.946 5.489 -3.227 1.00 96.88 133 LYS A N 1
ATOM 1039 C CA . LYS A 1 133 ? 17.193 5.003 -2.074 1.00 96.88 133 LYS A CA 1
ATOM 1040 C C . LYS A 1 133 ? 16.994 3.486 -2.089 1.00 96.88 133 LYS A C 1
ATOM 1042 O O . LYS A 1 133 ? 17.116 2.876 -1.033 1.00 96.88 133 LYS A O 1
ATOM 1047 N N . ALA A 1 134 ? 16.736 2.887 -3.250 1.00 97.25 134 ALA A N 1
ATOM 1048 C CA . ALA A 1 134 ? 16.655 1.437 -3.419 1.00 97.25 134 ALA A CA 1
ATOM 1049 C C . ALA A 1 134 ? 17.971 0.767 -3.004 1.00 97.25 134 ALA A C 1
ATOM 1051 O O . ALA A 1 134 ? 17.964 -0.087 -2.121 1.00 97.25 134 ALA A O 1
ATOM 1052 N N . THR A 1 135 ? 19.102 1.252 -3.533 1.00 95.88 135 THR A N 1
ATOM 1053 C CA . THR A 1 135 ? 20.439 0.755 -3.184 1.00 95.88 135 THR A CA 1
ATOM 1054 C C . THR A 1 135 ? 20.735 0.922 -1.695 1.00 95.88 135 THR A C 1
ATOM 1056 O O . THR A 1 135 ? 21.207 -0.017 -1.063 1.00 95.88 135 THR A O 1
ATOM 1059 N N . GLN A 1 136 ? 20.415 2.082 -1.103 1.00 94.56 136 GLN A N 1
ATOM 1060 C CA . GLN A 1 136 ? 20.581 2.298 0.341 1.00 94.56 136 GLN A CA 1
ATOM 1061 C C . GLN A 1 136 ? 19.786 1.277 1.167 1.00 94.56 136 GLN A C 1
ATOM 1063 O O . GLN A 1 136 ? 20.236 0.859 2.227 1.00 94.56 136 GLN A O 1
ATOM 1068 N N . MET A 1 137 ? 18.601 0.894 0.695 1.00 95.62 137 MET A N 1
ATOM 1069 C CA . MET A 1 137 ? 17.725 -0.066 1.361 1.00 95.62 137 MET A CA 1
ATOM 1070 C C . MET A 1 137 ? 18.056 -1.530 1.016 1.00 95.62 137 MET A C 1
ATOM 1072 O O . MET A 1 137 ? 17.343 -2.423 1.468 1.00 95.62 137 MET A O 1
ATOM 1076 N N . GLY A 1 138 ? 19.124 -1.784 0.251 1.00 95.19 138 GLY A N 1
ATOM 1077 C CA . GLY A 1 138 ? 19.576 -3.125 -0.133 1.00 95.19 138 GLY A CA 1
ATOM 1078 C C . GLY A 1 138 ? 18.839 -3.738 -1.327 1.00 95.19 138 GLY A C 1
ATOM 1079 O O . GLY A 1 138 ? 19.046 -4.909 -1.620 1.00 95.19 138 GLY A O 1
ATOM 1080 N N . MET A 1 139 ? 17.985 -2.975 -2.012 1.00 97.00 139 MET A N 1
ATOM 1081 C CA . MET A 1 139 ? 17.234 -3.437 -3.180 1.00 97.00 139 MET A CA 1
ATOM 1082 C C . MET A 1 139 ? 18.040 -3.231 -4.464 1.00 97.00 139 MET A C 1
ATOM 1084 O O . MET A 1 139 ? 18.473 -2.109 -4.747 1.00 97.00 139 MET A O 1
ATOM 1088 N N . ASP A 1 140 ? 18.189 -4.289 -5.263 1.00 97.06 140 ASP A N 1
ATOM 1089 C CA . ASP A 1 140 ? 18.715 -4.165 -6.622 1.00 97.06 140 ASP A CA 1
ATOM 1090 C C . ASP A 1 140 ? 17.631 -3.583 -7.536 1.00 97.06 140 ASP A C 1
ATOM 1092 O O . ASP A 1 140 ? 16.515 -4.105 -7.625 1.00 97.06 140 ASP A O 1
ATOM 1096 N N . PHE A 1 141 ? 17.936 -2.441 -8.145 1.00 97.50 141 PHE A N 1
ATOM 1097 C CA . PHE A 1 141 ? 16.984 -1.651 -8.910 1.00 97.50 141 PHE A CA 1
ATOM 1098 C C . PHE A 1 141 ? 17.713 -0.882 -10.020 1.00 97.50 141 PHE A C 1
ATOM 1100 O O . PHE A 1 141 ? 18.755 -0.282 -9.743 1.00 97.50 141 PHE A O 1
ATOM 1107 N N . PRO A 1 142 ? 17.195 -0.808 -11.259 1.00 96.81 142 PRO A N 1
ATOM 1108 C CA . PRO A 1 142 ? 17.926 -0.183 -12.354 1.00 96.81 142 PRO A CA 1
ATOM 1109 C C . PRO A 1 142 ? 17.968 1.348 -12.212 1.00 96.81 142 PRO A C 1
ATOM 1111 O O . PRO A 1 142 ? 17.012 1.993 -11.775 1.00 96.81 142 PRO A O 1
ATOM 1114 N N . LYS A 1 143 ? 19.084 1.970 -12.615 1.00 96.19 143 LYS A N 1
ATOM 1115 C CA . LYS A 1 143 ? 19.277 3.438 -12.539 1.00 96.19 143 LYS A CA 1
ATOM 1116 C C . LYS A 1 143 ? 18.306 4.226 -13.421 1.00 96.19 143 LYS A C 1
ATOM 1118 O O . LYS A 1 143 ? 18.003 5.382 -13.126 1.00 96.19 143 LYS A O 1
ATOM 1123 N N . TRP A 1 144 ? 17.866 3.619 -14.517 1.00 96.25 144 TRP A N 1
ATOM 1124 C CA . TRP A 1 144 ? 17.024 4.224 -15.541 1.00 96.25 144 TRP A CA 1
ATOM 1125 C C . TRP A 1 144 ? 16.075 3.155 -16.103 1.00 96.25 144 TRP A C 1
ATOM 1127 O O . TRP A 1 144 ? 16.493 1.999 -16.165 1.00 96.25 144 TRP A O 1
ATOM 1137 N N . PRO A 1 145 ? 14.824 3.497 -16.465 1.00 97.06 145 PRO A N 1
ATOM 1138 C CA . PRO A 1 145 ? 13.921 2.561 -17.128 1.00 97.06 145 PRO A CA 1
ATOM 1139 C C . PRO A 1 145 ? 14.435 2.163 -18.514 1.00 97.06 145 PRO A C 1
ATOM 1141 O O . PRO A 1 145 ? 15.045 2.978 -19.209 1.00 97.06 145 PRO A O 1
ATOM 1144 N N . ASP A 1 146 ? 14.092 0.955 -18.953 1.00 96.94 146 ASP A N 1
ATOM 1145 C CA . ASP A 1 146 ? 14.424 0.480 -20.301 1.00 96.94 146 ASP A CA 1
ATOM 1146 C C . ASP A 1 146 ? 13.665 1.280 -21.364 1.00 96.94 146 ASP A C 1
ATOM 1148 O O . ASP A 1 146 ? 14.221 1.668 -22.390 1.00 96.94 146 ASP A O 1
ATOM 1152 N N . LEU A 1 147 ? 12.393 1.582 -21.082 1.00 96.56 147 LEU A N 1
ATOM 1153 C CA . LEU A 1 147 ? 11.525 2.376 -21.943 1.00 96.56 147 LEU A CA 1
ATOM 1154 C C . LEU A 1 147 ? 10.915 3.536 -21.160 1.00 96.56 147 LEU A C 1
ATOM 1156 O O . LEU A 1 147 ? 10.362 3.354 -20.073 1.00 96.56 147 LEU A O 1
ATOM 1160 N N . VAL A 1 148 ? 10.937 4.728 -21.758 1.00 95.88 148 VAL A N 1
ATOM 1161 C CA . VAL A 1 148 ? 10.158 5.883 -21.295 1.00 95.88 148 VAL A CA 1
ATOM 1162 C C . VAL A 1 148 ? 9.155 6.249 -22.373 1.00 95.88 148 VAL A C 1
ATOM 1164 O O . VAL A 1 148 ? 9.523 6.670 -23.468 1.00 95.88 148 VAL A O 1
ATOM 1167 N N . LYS A 1 149 ? 7.873 6.096 -22.054 1.00 95.62 149 LYS A N 1
ATOM 1168 C CA . LYS A 1 149 ? 6.761 6.422 -22.942 1.00 95.62 149 LYS A CA 1
ATOM 1169 C C . LYS A 1 149 ? 5.989 7.610 -22.391 1.00 95.62 149 LYS A C 1
ATOM 1171 O O . LYS A 1 149 ? 5.701 7.669 -21.197 1.00 95.62 149 LYS A O 1
ATOM 1176 N N . TYR A 1 150 ? 5.635 8.550 -23.260 1.00 95.38 150 TYR A N 1
ATOM 1177 C CA . TYR A 1 150 ? 4.893 9.751 -22.884 1.00 95.38 150 TYR A CA 1
ATOM 1178 C C . TYR A 1 150 ? 3.460 9.667 -23.386 1.00 95.38 150 TYR A C 1
ATOM 1180 O O . TYR A 1 150 ? 3.225 9.339 -24.545 1.00 95.38 150 TYR A O 1
ATOM 1188 N N . GLY A 1 151 ? 2.514 10.011 -22.519 1.00 93.25 151 GLY A N 1
ATOM 1189 C CA . GLY A 1 151 ? 1.095 10.093 -22.855 1.00 93.25 151 GLY A CA 1
ATOM 1190 C C . GLY A 1 151 ? 0.471 11.371 -22.308 1.00 93.25 151 GLY A C 1
ATOM 1191 O O . GLY A 1 151 ? 1.097 12.133 -21.571 1.00 93.25 151 GLY A O 1
ATOM 1192 N N . ARG A 1 152 ? -0.779 11.625 -22.676 1.00 89.06 152 ARG A N 1
ATOM 1193 C CA . ARG A 1 152 ? -1.552 12.797 -22.250 1.00 89.06 152 ARG A CA 1
ATOM 1194 C C . ARG A 1 152 ? -2.755 12.409 -21.407 1.00 89.06 152 ARG A C 1
ATOM 1196 O O . ARG A 1 152 ? -3.135 13.167 -20.516 1.00 89.06 152 ARG A O 1
ATOM 1203 N N . GLY A 1 153 ? -3.358 11.256 -21.684 1.00 88.50 153 GLY A N 1
ATOM 1204 C CA . GLY A 1 153 ? -4.624 10.882 -21.070 1.00 88.50 153 GLY A CA 1
ATOM 1205 C C . GLY A 1 153 ? -4.854 9.384 -20.947 1.00 88.50 153 GLY A C 1
ATOM 1206 O O . GLY A 1 153 ? -3.939 8.574 -21.044 1.00 88.50 153 GLY A O 1
ATOM 1207 N N . ARG A 1 154 ? -6.118 9.046 -20.686 1.00 90.00 154 ARG A N 1
ATOM 1208 C CA . ARG A 1 154 ? -6.591 7.681 -20.450 1.00 90.00 154 ARG A CA 1
ATOM 1209 C C . ARG A 1 154 ? -6.334 6.757 -21.640 1.00 90.00 154 ARG A C 1
ATOM 1211 O O . ARG A 1 154 ? -5.824 5.664 -21.436 1.00 90.00 154 ARG A O 1
ATOM 1218 N N . ASP A 1 155 ? -6.683 7.198 -22.844 1.00 91.56 155 ASP A N 1
ATOM 1219 C CA . ASP A 1 155 ? -6.612 6.355 -24.044 1.00 91.56 155 ASP A CA 1
ATOM 1220 C C . ASP A 1 155 ? -5.161 5.968 -24.364 1.00 91.56 155 ASP A C 1
ATOM 1222 O O . ASP A 1 155 ? -4.881 4.825 -24.722 1.00 91.56 155 ASP A O 1
ATOM 1226 N N . ASP A 1 156 ? -4.221 6.883 -24.103 1.00 94.62 156 ASP A N 1
ATOM 1227 C CA . ASP A 1 156 ? -2.792 6.617 -24.255 1.00 94.62 156 ASP A CA 1
ATOM 1228 C C . ASP A 1 156 ? -2.310 5.526 -23.291 1.00 94.62 156 ASP A C 1
ATOM 1230 O O . ASP A 1 156 ? -1.457 4.735 -23.662 1.00 94.62 156 ASP A O 1
ATOM 1234 N N . VAL A 1 157 ? -2.849 5.430 -22.067 1.00 95.81 157 VAL A N 1
ATOM 1235 C CA . VAL A 1 157 ? -2.410 4.413 -21.090 1.00 95.81 157 VAL A CA 1
ATOM 1236 C C . VAL A 1 157 ? -2.523 3.010 -21.675 1.00 95.81 157 VAL A C 1
ATOM 1238 O O . VAL A 1 157 ? -1.571 2.239 -21.588 1.00 95.81 157 VAL A O 1
ATOM 1241 N N . VAL A 1 158 ? -3.663 2.695 -22.293 1.00 95.75 158 VAL A N 1
ATOM 1242 C CA . VAL A 1 158 ? -3.917 1.369 -22.871 1.00 95.75 158 VAL A CA 1
ATOM 1243 C C . VAL A 1 158 ? -2.936 1.089 -24.007 1.00 95.75 158 VAL A C 1
ATOM 1245 O O . VAL A 1 158 ? -2.346 0.012 -24.069 1.00 95.75 158 VAL A O 1
ATOM 1248 N N . ILE A 1 159 ? -2.721 2.065 -24.890 1.00 97.19 159 ILE A N 1
ATOM 1249 C CA . ILE A 1 159 ? -1.796 1.936 -26.022 1.00 97.19 159 ILE A CA 1
ATOM 1250 C C . ILE A 1 159 ? -0.362 1.738 -25.519 1.00 97.19 159 ILE A C 1
ATOM 1252 O O . ILE A 1 159 ? 0.318 0.807 -25.938 1.00 97.19 159 ILE A O 1
ATOM 1256 N N . LEU A 1 160 ? 0.083 2.561 -24.570 1.00 97.75 160 LEU A N 1
ATOM 1257 C CA . LEU A 1 160 ? 1.453 2.546 -24.066 1.00 97.75 160 LEU A CA 1
ATOM 1258 C C . LEU A 1 160 ? 1.780 1.273 -23.278 1.00 97.75 160 LEU A C 1
ATOM 1260 O O . LEU A 1 160 ? 2.892 0.765 -23.395 1.00 97.75 160 LEU A O 1
ATOM 1264 N N . PHE A 1 161 ? 0.832 0.726 -22.511 1.00 97.75 161 PHE A N 1
ATOM 1265 C CA . PHE A 1 161 ? 1.015 -0.585 -21.879 1.00 97.75 161 PHE A CA 1
ATOM 1266 C C . PHE A 1 161 ? 1.154 -1.703 -22.919 1.00 97.75 161 PHE A C 1
ATOM 1268 O O . PHE A 1 161 ? 2.044 -2.541 -22.780 1.00 97.75 161 PHE A O 1
ATOM 1275 N N . ASN A 1 162 ? 0.341 -1.682 -23.982 1.00 97.19 162 ASN A N 1
ATOM 1276 C CA . ASN A 1 162 ? 0.468 -2.636 -25.085 1.00 97.19 162 ASN A CA 1
ATOM 1277 C C . ASN A 1 162 ? 1.824 -2.512 -25.792 1.00 97.19 162 ASN A C 1
ATOM 1279 O O . ASN A 1 162 ? 2.457 -3.526 -26.068 1.00 97.19 162 ASN A O 1
ATOM 1283 N N . GLU A 1 163 ? 2.288 -1.292 -26.071 1.00 97.44 163 GLU A N 1
ATOM 1284 C CA . GLU A 1 163 ? 3.607 -1.057 -26.668 1.00 97.44 163 GLU A CA 1
ATOM 1285 C C . GLU A 1 163 ? 4.732 -1.611 -25.795 1.00 97.44 163 GLU A C 1
ATOM 1287 O O . GLU A 1 163 ? 5.588 -2.331 -26.297 1.00 97.44 163 GLU A O 1
ATOM 1292 N N . ILE A 1 164 ? 4.707 -1.314 -24.491 1.00 97.62 164 ILE A N 1
ATOM 1293 C CA . ILE A 1 164 ? 5.694 -1.820 -23.534 1.00 97.62 164 ILE A CA 1
ATOM 1294 C C . ILE A 1 164 ? 5.670 -3.351 -23.526 1.00 97.62 164 ILE A C 1
ATOM 1296 O O . ILE A 1 164 ? 6.702 -3.977 -23.743 1.00 97.62 164 ILE A O 1
ATOM 1300 N N . ALA A 1 165 ? 4.500 -3.967 -23.342 1.00 96.19 165 ALA A N 1
ATOM 1301 C CA . ALA A 1 165 ? 4.374 -5.423 -23.306 1.00 96.19 165 ALA A CA 1
ATOM 1302 C C . ALA A 1 165 ? 4.856 -6.087 -24.611 1.00 96.19 165 ALA A C 1
ATOM 1304 O O . ALA A 1 165 ? 5.504 -7.134 -24.574 1.00 96.19 165 ALA A O 1
ATOM 1305 N N . ASN A 1 166 ? 4.569 -5.471 -25.761 1.00 96.69 166 ASN A N 1
ATOM 1306 C CA . ASN A 1 166 ? 5.027 -5.955 -27.058 1.00 96.69 166 ASN A CA 1
ATOM 1307 C C . ASN A 1 166 ? 6.545 -5.842 -27.218 1.00 96.69 166 ASN A C 1
ATOM 1309 O O . ASN A 1 166 ? 7.140 -6.781 -27.738 1.00 96.69 166 ASN A O 1
ATOM 1313 N N . GLU A 1 167 ? 7.165 -4.751 -26.761 1.00 96.75 167 GLU A N 1
ATOM 1314 C CA . GLU A 1 167 ? 8.620 -4.575 -26.816 1.00 96.75 167 GLU A CA 1
ATOM 1315 C C . GLU A 1 167 ? 9.322 -5.700 -26.046 1.00 96.75 167 GLU A C 1
ATOM 1317 O O . GLU A 1 167 ? 10.110 -6.436 -26.631 1.00 96.75 167 GLU A O 1
ATOM 1322 N N . TYR A 1 168 ? 8.951 -5.915 -24.777 1.00 95.81 168 TYR A N 1
ATOM 1323 C CA . TYR A 1 168 ? 9.524 -6.977 -23.938 1.00 95.81 168 TYR A CA 1
ATOM 1324 C C . TYR A 1 168 ? 9.324 -8.371 -24.539 1.00 95.81 168 TYR A C 1
ATOM 1326 O O . TYR A 1 168 ? 10.229 -9.208 -24.533 1.00 95.81 168 TYR A O 1
ATOM 1334 N N . LYS A 1 169 ? 8.154 -8.616 -25.141 1.00 94.94 169 LYS A N 1
ATOM 1335 C CA . LYS A 1 169 ? 7.882 -9.870 -25.848 1.00 94.94 169 LYS A CA 1
ATOM 1336 C C . LYS A 1 169 ? 8.773 -10.046 -27.082 1.00 94.94 169 LYS A C 1
ATOM 1338 O O . LYS A 1 169 ? 9.211 -11.161 -27.349 1.00 94.94 169 LYS A O 1
ATOM 1343 N N . GLN A 1 170 ? 9.031 -8.979 -27.838 1.00 95.62 170 GLN A N 1
ATOM 1344 C CA . GLN A 1 170 ? 9.881 -9.017 -29.033 1.00 95.62 170 GLN A CA 1
ATOM 1345 C C . GLN A 1 170 ? 11.358 -9.198 -28.677 1.00 95.62 170 GLN A C 1
ATOM 1347 O O . GLN A 1 170 ? 12.051 -9.977 -29.328 1.00 95.62 170 GLN A O 1
ATOM 1352 N N . THR A 1 171 ? 11.832 -8.534 -27.623 1.00 94.06 171 THR A N 1
ATOM 1353 C CA . THR A 1 171 ? 13.214 -8.644 -27.136 1.00 94.06 171 THR A CA 1
ATOM 1354 C C . THR A 1 171 ? 13.463 -9.905 -26.312 1.00 94.06 171 THR A C 1
ATOM 1356 O O . THR A 1 171 ? 14.606 -10.174 -25.949 1.00 94.06 171 THR A O 1
ATOM 1359 N N . SER A 1 172 ? 12.421 -10.698 -26.029 1.00 93.19 172 SER A N 1
ATOM 1360 C CA . SER A 1 172 ? 12.481 -11.865 -25.137 1.00 93.19 172 SER A CA 1
ATOM 1361 C C . SER A 1 172 ? 13.022 -11.521 -23.742 1.00 93.19 172 SER A C 1
ATOM 1363 O O . SER A 1 172 ? 13.696 -12.334 -23.109 1.00 93.19 172 SER A O 1
ATOM 1365 N N . THR A 1 173 ? 12.731 -10.310 -23.262 1.00 93.12 173 THR A N 1
ATOM 1366 C CA . THR A 1 173 ? 13.046 -9.856 -21.903 1.00 93.12 173 THR A CA 1
ATOM 1367 C C . THR A 1 173 ? 11.767 -9.758 -21.067 1.00 93.12 173 THR A C 1
ATOM 1369 O O . THR A 1 173 ? 10.660 -9.753 -21.602 1.00 93.12 173 THR A O 1
ATOM 1372 N N . ASN A 1 174 ? 11.895 -9.707 -19.739 1.00 93.06 174 ASN A N 1
ATOM 1373 C CA . ASN A 1 174 ? 10.755 -9.533 -18.837 1.00 93.06 174 ASN A CA 1
ATOM 1374 C C . ASN A 1 174 ? 10.705 -8.103 -18.294 1.00 93.06 174 ASN A C 1
ATOM 1376 O O . ASN A 1 174 ? 11.754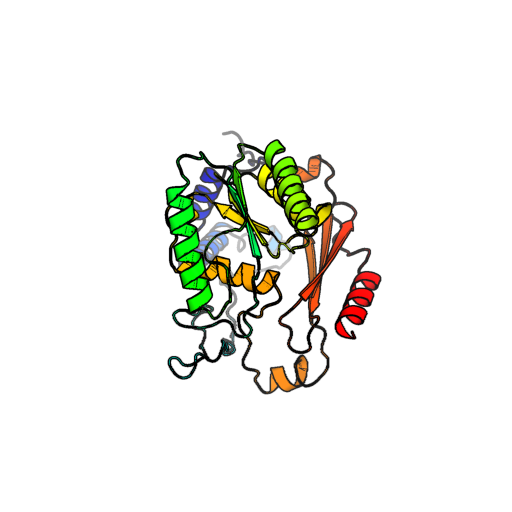 -7.532 -18.011 1.00 93.06 174 ASN A O 1
ATOM 1380 N N . CYS A 1 175 ? 9.501 -7.558 -18.116 1.00 96.38 175 CYS A N 1
ATOM 1381 C CA . CYS A 1 175 ? 9.290 -6.295 -17.413 1.00 96.38 175 CYS A CA 1
ATOM 1382 C C . CYS A 1 175 ? 8.804 -6.594 -15.998 1.00 96.38 175 CYS A C 1
ATOM 1384 O O . CYS A 1 175 ? 7.673 -7.053 -15.827 1.00 96.38 175 CYS A O 1
ATOM 1386 N N . ASP A 1 176 ? 9.619 -6.311 -14.984 1.00 97.38 176 ASP A N 1
ATOM 1387 C CA . ASP A 1 176 ? 9.228 -6.595 -13.600 1.00 97.38 176 ASP A CA 1
ATOM 1388 C C . ASP A 1 176 ? 8.264 -5.526 -13.068 1.00 97.38 176 ASP A C 1
ATOM 1390 O O . ASP A 1 176 ? 7.397 -5.810 -12.242 1.00 97.38 176 ASP A O 1
ATOM 1394 N N . LEU A 1 177 ? 8.395 -4.280 -13.542 1.00 98.38 177 LEU A N 1
ATOM 1395 C CA . LEU A 1 177 ? 7.633 -3.139 -13.038 1.00 98.38 177 LEU A CA 1
ATOM 1396 C C . LEU A 1 177 ? 7.368 -2.078 -14.117 1.00 98.38 177 LEU A C 1
ATOM 1398 O O . LEU A 1 177 ? 8.250 -1.698 -14.881 1.00 98.38 177 LEU A O 1
ATOM 1402 N N . VAL A 1 178 ? 6.178 -1.474 -14.085 1.00 98.56 178 VAL A N 1
ATOM 1403 C CA . VAL A 1 178 ? 5.887 -0.214 -14.784 1.00 98.56 178 VAL A CA 1
ATOM 1404 C C . VAL A 1 178 ? 5.618 0.903 -13.775 1.00 98.56 178 VAL A C 1
ATOM 1406 O O . VAL A 1 178 ? 4.631 0.883 -13.030 1.00 98.56 178 VAL A O 1
ATOM 1409 N N . ILE A 1 179 ? 6.476 1.923 -13.755 1.00 98.56 179 ILE A N 1
ATOM 1410 C CA . ILE A 1 179 ? 6.229 3.152 -12.992 1.00 98.56 179 ILE A CA 1
ATOM 1411 C C . ILE A 1 179 ? 5.375 4.093 -13.840 1.00 98.56 179 ILE A C 1
ATOM 1413 O O . ILE A 1 179 ? 5.757 4.471 -14.944 1.00 98.56 179 ILE A O 1
ATOM 1417 N N . VAL A 1 180 ? 4.223 4.511 -13.313 1.00 98.25 180 VAL A N 1
ATOM 1418 C CA . VAL A 1 180 ? 3.306 5.413 -14.025 1.00 98.25 180 VAL A CA 1
ATOM 1419 C C . VAL A 1 180 ? 3.254 6.771 -13.337 1.00 98.25 180 VAL A C 1
ATOM 1421 O O . VAL A 1 180 ? 2.723 6.895 -12.231 1.00 98.25 180 VAL A O 1
ATOM 1424 N N . VAL A 1 181 ? 3.780 7.808 -13.985 1.00 97.62 181 VAL A N 1
ATOM 1425 C CA . VAL A 1 181 ? 3.734 9.181 -13.471 1.00 97.62 181 VAL A CA 1
ATOM 1426 C C . VAL A 1 181 ? 2.427 9.840 -13.894 1.00 97.62 181 VAL A C 1
ATOM 1428 O O . VAL A 1 181 ? 2.162 10.020 -15.079 1.00 97.62 181 VAL A O 1
ATOM 1431 N N . LEU A 1 182 ? 1.610 10.210 -12.910 1.00 95.88 182 LEU A N 1
ATOM 1432 C CA . LEU A 1 182 ? 0.305 10.838 -13.097 1.00 95.88 182 LEU A CA 1
ATOM 1433 C C . LEU A 1 182 ? 0.398 12.351 -12.846 1.00 95.88 182 LEU A C 1
ATOM 1435 O O . LEU A 1 182 ? 0.958 12.756 -11.822 1.00 95.88 182 LEU A O 1
ATOM 1439 N N . PRO A 1 183 ? -0.216 13.207 -13.683 1.00 92.94 183 PRO A N 1
ATOM 1440 C CA . PRO A 1 183 ? -0.132 14.662 -13.527 1.00 92.94 183 PRO A CA 1
ATOM 1441 C C . PRO A 1 183 ? -0.866 15.149 -12.268 1.00 92.94 183 PRO A C 1
ATOM 1443 O O . PRO A 1 183 ? -0.503 16.156 -11.664 1.00 92.94 183 PRO A O 1
ATOM 1446 N N . GLY A 1 184 ? -1.879 14.403 -11.827 1.00 92.38 184 GLY A N 1
ATOM 1447 C CA . GLY A 1 184 ? -2.677 14.696 -10.647 1.00 92.38 184 GLY A CA 1
ATOM 1448 C C . GLY A 1 184 ? -3.544 13.506 -10.251 1.00 92.38 184 GLY A C 1
ATOM 1449 O O . GLY A 1 184 ? -3.483 12.437 -10.858 1.00 92.38 184 GLY A O 1
ATOM 1450 N N . LYS A 1 185 ? -4.361 13.687 -9.211 1.00 90.50 185 LYS A N 1
ATOM 1451 C CA . LYS A 1 185 ? -5.342 12.675 -8.814 1.00 90.50 185 LYS A CA 1
ATOM 1452 C C . LYS A 1 185 ? -6.462 12.626 -9.850 1.00 90.50 185 LYS A C 1
ATOM 1454 O O . LYS A 1 185 ? -7.221 13.582 -9.976 1.00 90.50 185 LYS A O 1
ATOM 1459 N N . ASN A 1 186 ? -6.574 11.508 -10.549 1.00 91.25 186 ASN A N 1
ATOM 1460 C CA . ASN A 1 186 ? -7.666 11.232 -11.469 1.00 91.25 186 ASN A CA 1
ATOM 1461 C C . ASN A 1 186 ? -8.036 9.751 -11.325 1.00 91.25 186 ASN A C 1
ATOM 1463 O O . ASN A 1 186 ? -7.201 8.884 -11.592 1.00 91.25 186 ASN A O 1
ATOM 1467 N N . SER A 1 187 ? -9.251 9.476 -10.843 1.00 88.50 187 SER A N 1
ATOM 1468 C CA . SER A 1 187 ? -9.735 8.111 -10.614 1.00 88.50 187 SER A CA 1
ATOM 1469 C C . SER A 1 187 ? -9.762 7.301 -11.900 1.00 88.50 187 SER A C 1
ATOM 1471 O O . SER A 1 187 ? -9.368 6.145 -11.887 1.00 88.50 187 SER A O 1
ATOM 1473 N N . ASP A 1 188 ? -10.165 7.908 -13.009 1.00 92.00 188 ASP A N 1
ATOM 1474 C CA . ASP A 1 188 ? -10.450 7.200 -14.255 1.00 92.00 188 ASP A CA 1
ATOM 1475 C C . ASP A 1 188 ? -9.154 6.755 -14.934 1.00 92.00 188 ASP A C 1
ATOM 1477 O O . ASP A 1 188 ? -9.029 5.610 -15.370 1.00 92.00 188 ASP A O 1
ATOM 1481 N N . ILE A 1 189 ? -8.145 7.632 -14.936 1.00 95.19 189 ILE A N 1
ATOM 1482 C CA . ILE A 1 189 ? -6.796 7.287 -15.400 1.00 95.19 189 ILE A CA 1
ATOM 1483 C C . ILE A 1 189 ? -6.185 6.223 -14.484 1.00 95.19 189 ILE A C 1
ATOM 1485 O O . ILE A 1 189 ? -5.652 5.235 -14.977 1.00 95.19 189 ILE A O 1
ATOM 1489 N N . TYR A 1 190 ? -6.285 6.387 -13.160 1.00 95.94 190 TYR A N 1
ATOM 1490 C CA . TYR A 1 190 ? -5.744 5.410 -12.211 1.00 95.94 190 TYR A CA 1
ATOM 1491 C C . TYR A 1 190 ? -6.382 4.025 -12.385 1.00 95.94 190 TYR A C 1
ATOM 1493 O O . TYR A 1 190 ? -5.665 3.030 -12.432 1.00 95.94 190 TYR A O 1
ATOM 1501 N N . MET A 1 191 ? -7.709 3.959 -12.535 1.00 94.88 191 MET A N 1
ATOM 1502 C CA . MET A 1 191 ? -8.429 2.711 -12.800 1.00 94.88 191 MET A CA 1
ATOM 1503 C C . MET A 1 191 ? -7.984 2.083 -14.121 1.00 94.88 191 MET A C 1
ATOM 1505 O O . MET A 1 191 ? -7.711 0.893 -14.147 1.00 94.88 191 MET A O 1
ATOM 1509 N N . THR A 1 192 ? -7.816 2.880 -15.179 1.00 97.06 192 THR A N 1
ATOM 1510 C CA . THR A 1 192 ? -7.356 2.379 -16.488 1.00 97.06 192 THR A CA 1
ATOM 1511 C C . THR A 1 192 ? -5.929 1.830 -16.421 1.00 97.06 192 THR A C 1
ATOM 1513 O O . THR A 1 192 ? -5.635 0.799 -17.022 1.00 97.06 192 THR A O 1
ATOM 1516 N N . VAL A 1 193 ? -5.044 2.475 -15.649 1.00 97.81 193 VAL A N 1
ATOM 1517 C CA . VAL A 1 193 ? -3.698 1.950 -15.370 1.00 97.81 193 VAL A CA 1
ATOM 1518 C C . VAL A 1 193 ? -3.791 0.597 -14.675 1.00 97.81 193 VAL A C 1
ATOM 1520 O O . VAL A 1 193 ? -3.090 -0.323 -15.076 1.00 97.81 193 VAL A O 1
ATOM 1523 N N . LYS A 1 194 ? -4.650 0.469 -13.657 1.00 97.19 194 LYS A N 1
ATOM 1524 C CA . LYS A 1 194 ? -4.804 -0.772 -12.889 1.00 97.19 194 LYS A CA 1
ATOM 1525 C C . LYS A 1 194 ? -5.453 -1.900 -13.670 1.00 97.19 194 LYS A C 1
ATOM 1527 O O . LYS A 1 194 ? -5.007 -3.032 -13.563 1.00 97.19 194 LYS A O 1
ATOM 1532 N N . GLU A 1 195 ? -6.434 -1.595 -14.501 1.00 96.75 195 GLU A N 1
ATOM 1533 C CA . GLU A 1 195 ? -7.012 -2.556 -15.435 1.00 96.75 195 GLU A CA 1
ATOM 1534 C C . GLU A 1 195 ? -5.958 -3.047 -16.438 1.00 96.75 195 GLU A C 1
ATOM 1536 O O . GLU A 1 195 ? -5.760 -4.251 -16.589 1.00 96.75 195 GLU A O 1
ATOM 1541 N N . SER A 1 196 ? -5.207 -2.124 -17.049 1.00 97.44 196 SER A N 1
ATOM 1542 C CA . SER A 1 196 ? -4.155 -2.474 -18.012 1.00 97.44 196 SER A CA 1
ATOM 1543 C C . SER A 1 196 ? -3.047 -3.309 -17.365 1.00 97.44 196 SER A C 1
ATOM 1545 O O . SER A 1 196 ? -2.646 -4.335 -17.909 1.00 97.44 196 SER A O 1
ATOM 1547 N N . SER A 1 197 ? -2.570 -2.904 -16.186 1.00 97.19 197 SER A N 1
ATOM 1548 C CA . SER A 1 197 ? -1.468 -3.585 -15.511 1.00 97.19 197 SER A CA 1
ATOM 1549 C C . SER A 1 197 ? -1.888 -4.913 -14.889 1.00 97.19 197 SER A C 1
ATOM 1551 O O . SER A 1 197 ? -1.265 -5.932 -15.167 1.00 97.19 197 SER A O 1
ATOM 1553 N N . ASP A 1 198 ? -2.951 -4.916 -14.082 1.00 95.50 198 ASP A N 1
ATOM 1554 C CA . ASP A 1 198 ? -3.271 -6.034 -13.190 1.00 95.50 198 ASP A CA 1
ATOM 1555 C C . ASP A 1 198 ? -4.164 -7.083 -13.884 1.00 95.50 198 ASP A C 1
ATOM 1557 O O . ASP A 1 198 ? -4.054 -8.266 -13.575 1.00 95.50 198 ASP A O 1
ATOM 1561 N N . MET A 1 199 ? -5.024 -6.677 -14.832 1.00 94.50 199 MET A N 1
ATOM 1562 C CA . MET A 1 199 ? -6.000 -7.572 -15.483 1.00 94.50 199 MET A CA 1
ATOM 1563 C C . MET A 1 199 ? -5.618 -7.965 -16.913 1.00 94.50 199 MET A C 1
ATOM 1565 O O . MET A 1 199 ? -5.871 -9.098 -17.313 1.00 94.50 199 MET A O 1
ATOM 1569 N N . ILE A 1 200 ? -5.055 -7.038 -17.696 1.00 96.00 200 ILE A N 1
ATOM 1570 C CA . ILE A 1 200 ? -4.773 -7.270 -19.123 1.00 96.00 200 ILE A CA 1
ATOM 1571 C C . ILE A 1 200 ? -3.372 -7.853 -19.322 1.00 96.00 200 ILE A C 1
ATOM 1573 O O . ILE A 1 200 ? -3.226 -8.888 -19.969 1.00 96.00 200 ILE A O 1
ATOM 1577 N N . HIS A 1 201 ? -2.341 -7.198 -18.780 1.00 95.62 201 HIS A N 1
ATOM 1578 C CA . HIS A 1 201 ? -0.947 -7.580 -19.033 1.00 95.62 201 HIS A CA 1
ATOM 1579 C C . HIS A 1 201 ? -0.306 -8.409 -17.918 1.00 95.62 201 HIS A C 1
ATOM 1581 O O . HIS A 1 201 ? 0.659 -9.120 -18.182 1.00 95.62 201 HIS A O 1
ATOM 1587 N N . GLY A 1 202 ? -0.811 -8.322 -16.685 1.00 95.12 202 GLY A N 1
ATOM 1588 C CA . GLY A 1 202 ? -0.216 -8.999 -15.530 1.00 95.12 202 GLY A CA 1
ATOM 1589 C C . GLY A 1 202 ? 1.172 -8.466 -15.149 1.00 95.12 202 GLY A C 1
ATOM 1590 O O . GLY A 1 202 ? 1.978 -9.215 -14.607 1.00 95.12 202 GLY A O 1
ATOM 1591 N N . ILE A 1 203 ? 1.464 -7.192 -15.437 1.00 95.75 203 ILE A N 1
ATOM 1592 C CA . ILE A 1 203 ? 2.742 -6.541 -15.107 1.00 95.75 203 ILE A CA 1
ATOM 1593 C C . ILE A 1 203 ? 2.541 -5.668 -13.869 1.00 95.75 203 ILE A C 1
ATOM 1595 O O . ILE A 1 203 ? 1.620 -4.849 -13.827 1.00 95.75 203 ILE A O 1
ATOM 1599 N N . MET A 1 204 ? 3.414 -5.784 -12.865 1.00 97.44 204 MET A N 1
ATOM 1600 C CA . MET A 1 204 ? 3.295 -4.971 -11.653 1.00 97.44 204 MET A CA 1
ATOM 1601 C C . MET A 1 204 ? 3.412 -3.483 -11.982 1.00 97.44 204 MET A C 1
ATOM 1603 O O . MET A 1 204 ? 4.269 -3.062 -12.754 1.00 97.44 204 MET A O 1
ATOM 1607 N N . SER A 1 205 ? 2.572 -2.648 -11.363 1.00 98.00 205 SER A N 1
ATOM 1608 C CA . SER A 1 205 ? 2.592 -1.200 -11.604 1.00 98.00 205 SER A CA 1
ATOM 1609 C C . SER A 1 205 ? 2.687 -0.367 -10.331 1.00 98.00 205 SER A C 1
ATOM 1611 O O . SER A 1 205 ? 2.055 -0.662 -9.308 1.00 98.00 205 SER A O 1
ATOM 1613 N N . GLN A 1 206 ? 3.433 0.739 -10.386 1.00 98.38 206 GLN A N 1
ATOM 1614 C CA . GLN A 1 206 ? 3.542 1.723 -9.307 1.00 98.38 206 GLN A CA 1
ATOM 1615 C C . GLN A 1 206 ? 3.233 3.135 -9.816 1.00 98.38 206 GLN A C 1
ATOM 1617 O O . GLN A 1 206 ? 4.049 3.771 -10.475 1.00 98.38 206 GLN A O 1
ATOM 1622 N N . CYS A 1 207 ? 2.058 3.662 -9.462 1.00 98.19 207 CYS A N 1
ATOM 1623 C CA . CYS A 1 207 ? 1.690 5.033 -9.808 1.00 98.19 207 CYS A CA 1
ATOM 1624 C C . CYS A 1 207 ? 2.354 6.050 -8.869 1.00 98.19 207 CYS A C 1
ATOM 1626 O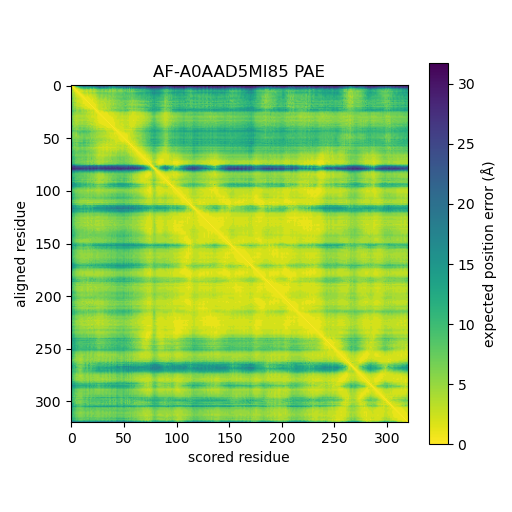 O . CYS A 1 207 ? 2.356 5.867 -7.648 1.00 98.19 207 CYS A O 1
ATOM 1628 N N . VAL A 1 208 ? 2.853 7.155 -9.415 1.00 97.94 208 VAL A N 1
ATOM 1629 C CA . VAL A 1 208 ? 3.458 8.259 -8.660 1.00 97.94 208 VAL A CA 1
ATOM 1630 C C . VAL A 1 208 ? 2.864 9.574 -9.154 1.00 97.94 208 VAL A C 1
ATOM 1632 O O . VAL A 1 208 ? 2.732 9.794 -10.350 1.00 97.94 208 VAL A O 1
ATOM 1635 N N . LEU A 1 209 ? 2.469 10.463 -8.242 1.00 96.12 209 LEU A N 1
ATOM 1636 C CA . LEU A 1 209 ? 1.984 11.790 -8.628 1.00 96.12 209 LEU A CA 1
ATOM 1637 C C . LEU A 1 209 ? 3.156 12.690 -9.026 1.00 96.12 209 LEU A C 1
ATOM 1639 O O . LEU A 1 209 ? 4.169 12.712 -8.331 1.00 96.12 209 LEU A O 1
ATOM 1643 N N . MET A 1 210 ? 2.975 13.520 -10.052 1.00 95.06 210 MET A N 1
ATOM 1644 C CA . MET A 1 210 ? 4.011 14.423 -10.561 1.00 95.06 210 MET A CA 1
ATOM 1645 C C . MET A 1 210 ? 4.575 15.355 -9.480 1.00 95.06 210 MET A C 1
ATOM 1647 O O . MET A 1 210 ? 5.776 15.587 -9.426 1.00 95.06 210 MET A O 1
ATOM 1651 N N . LYS A 1 211 ? 3.754 15.803 -8.522 1.00 94.62 211 LYS A N 1
ATOM 1652 C CA . LYS A 1 211 ? 4.229 16.597 -7.372 1.00 94.62 211 LYS A CA 1
ATOM 1653 C C . LYS A 1 211 ? 5.316 15.892 -6.535 1.00 94.62 211 LYS A C 1
ATOM 1655 O O . LYS A 1 211 ? 6.160 16.559 -5.948 1.00 94.62 211 LYS A O 1
ATOM 1660 N N . ASN A 1 212 ? 5.286 14.557 -6.477 1.00 96.31 212 ASN A N 1
ATOM 1661 C CA . ASN A 1 212 ? 6.258 13.735 -5.752 1.00 96.31 212 ASN A CA 1
ATOM 1662 C C . ASN A 1 212 ? 7.503 13.443 -6.606 1.00 96.31 212 ASN A C 1
ATOM 1664 O O . ASN A 1 212 ? 8.568 13.198 -6.055 1.00 96.31 212 ASN A O 1
ATOM 1668 N N . VAL A 1 213 ? 7.370 13.491 -7.935 1.00 96.50 213 VAL A N 1
ATOM 1669 C CA . VAL A 1 213 ? 8.490 13.432 -8.888 1.00 96.50 213 VAL A CA 1
ATOM 1670 C C . VAL A 1 213 ? 9.257 14.754 -8.890 1.00 96.50 213 VAL A C 1
ATOM 1672 O O . VAL A 1 213 ? 10.479 14.759 -8.863 1.00 96.50 213 VAL A O 1
ATOM 1675 N N . GLN A 1 214 ? 8.543 15.882 -8.855 1.00 94.75 214 GLN A N 1
ATOM 1676 C CA . GLN A 1 214 ? 9.123 17.228 -8.805 1.00 94.75 214 GLN A CA 1
ATOM 1677 C C . GLN A 1 214 ? 9.929 17.486 -7.529 1.00 94.75 214 GLN A C 1
ATOM 1679 O O . GLN A 1 214 ? 10.886 18.255 -7.545 1.00 94.75 214 GLN A O 1
ATOM 1684 N N . ARG A 1 215 ? 9.504 16.898 -6.407 1.00 94.50 215 ARG A N 1
ATOM 1685 C CA . ARG A 1 215 ? 10.142 17.056 -5.095 1.00 94.50 215 ARG A CA 1
ATOM 1686 C C . ARG A 1 215 ? 10.266 15.691 -4.411 1.00 94.50 215 ARG A C 1
ATOM 1688 O O . ARG A 1 215 ? 9.482 15.398 -3.503 1.00 94.50 215 ARG A O 1
ATOM 1695 N N . PRO A 1 216 ? 11.218 14.849 -4.845 1.00 94.12 216 PRO A N 1
ATOM 1696 C CA . PRO A 1 216 ? 11.397 13.517 -4.288 1.00 94.12 216 PRO A CA 1
ATOM 1697 C C . PRO A 1 216 ? 12.055 13.615 -2.911 1.00 94.12 216 PRO A C 1
ATOM 1699 O O . PRO A 1 216 ? 13.274 13.704 -2.790 1.00 94.12 216 PRO A O 1
ATOM 1702 N N . SER A 1 217 ? 11.249 13.633 -1.847 1.00 95.31 217 SER A N 1
ATOM 1703 C CA . SER A 1 217 ? 11.797 13.582 -0.490 1.00 95.31 217 SER A CA 1
ATOM 1704 C C . SER A 1 217 ? 12.305 12.171 -0.161 1.00 95.31 217 SER A C 1
ATOM 1706 O O . SER A 1 217 ? 11.688 11.196 -0.606 1.00 95.31 217 SER A O 1
ATOM 1708 N N . PRO A 1 218 ? 13.351 12.025 0.678 1.00 94.31 218 PRO A N 1
ATOM 1709 C CA . PRO A 1 218 ? 13.844 10.712 1.101 1.00 94.31 218 PRO A CA 1
ATOM 1710 C C . PRO A 1 218 ? 12.741 9.807 1.662 1.00 94.31 218 PRO A C 1
ATOM 1712 O O . PRO A 1 218 ? 12.666 8.641 1.291 1.00 94.31 218 PRO A O 1
ATOM 1715 N N . ALA A 1 219 ? 11.826 10.360 2.467 1.00 93.75 219 ALA A N 1
ATOM 1716 C CA . ALA A 1 219 ? 10.677 9.631 3.006 1.00 93.75 219 ALA A CA 1
ATOM 1717 C C . ALA A 1 219 ? 9.692 9.165 1.917 1.00 93.75 219 ALA A C 1
ATOM 1719 O O . ALA A 1 219 ? 9.149 8.064 1.996 1.00 93.75 219 ALA A O 1
ATOM 1720 N N . THR A 1 220 ? 9.466 9.979 0.879 1.00 95.75 220 THR A N 1
ATOM 1721 C CA . THR A 1 220 ? 8.611 9.589 -0.252 1.00 95.75 220 THR A CA 1
ATOM 1722 C C . THR A 1 220 ? 9.247 8.448 -1.036 1.00 95.75 220 THR A C 1
ATOM 1724 O O . THR A 1 220 ? 8.561 7.472 -1.333 1.00 95.75 220 THR A O 1
ATOM 1727 N N . CYS A 1 221 ? 10.549 8.537 -1.320 1.00 97.19 221 CYS A N 1
ATOM 1728 C CA . CYS A 1 221 ? 11.285 7.464 -1.983 1.00 97.19 221 CYS A CA 1
ATOM 1729 C C . CYS A 1 221 ? 11.283 6.182 -1.138 1.00 97.19 221 CYS A C 1
ATOM 1731 O O . CYS A 1 221 ? 10.938 5.140 -1.684 1.00 97.19 221 CYS A O 1
ATOM 1733 N N . SER A 1 222 ? 11.535 6.254 0.181 1.00 96.56 222 SER A N 1
ATOM 1734 C CA . SER A 1 222 ? 11.407 5.097 1.088 1.00 96.56 222 SER A CA 1
ATOM 1735 C C . SER A 1 222 ? 10.046 4.428 0.928 1.00 96.56 222 SER A C 1
ATOM 1737 O O . SER A 1 222 ? 9.964 3.241 0.643 1.00 96.56 222 SER A O 1
ATOM 1739 N N . ASN A 1 223 ? 8.963 5.201 1.042 1.00 96.75 223 ASN A N 1
ATOM 1740 C CA . ASN A 1 223 ? 7.604 4.668 0.976 1.00 96.75 223 ASN A CA 1
ATOM 1741 C C . ASN A 1 223 ? 7.262 4.062 -0.393 1.00 96.75 223 ASN A C 1
ATOM 1743 O O . ASN A 1 223 ? 6.457 3.135 -0.464 1.00 96.75 223 ASN A O 1
ATOM 1747 N N . ILE A 1 224 ? 7.850 4.568 -1.480 1.00 98.19 224 ILE A N 1
ATOM 1748 C CA . ILE A 1 224 ? 7.713 3.960 -2.808 1.00 98.19 224 ILE A CA 1
ATOM 1749 C C . ILE A 1 224 ? 8.470 2.630 -2.852 1.00 98.19 224 ILE A C 1
ATOM 1751 O O . ILE A 1 224 ? 7.877 1.634 -3.261 1.00 98.19 224 ILE A O 1
ATOM 1755 N N . ILE A 1 225 ? 9.721 2.587 -2.384 1.00 98.06 225 ILE A N 1
ATOM 1756 C CA . ILE A 1 225 ? 10.537 1.365 -2.364 1.00 98.06 225 ILE A CA 1
ATOM 1757 C C . ILE A 1 225 ? 9.889 0.272 -1.519 1.00 98.06 225 ILE A C 1
ATOM 1759 O O . ILE A 1 225 ? 9.776 -0.848 -1.994 1.00 98.06 225 ILE A O 1
ATOM 1763 N N . LEU A 1 226 ? 9.334 0.587 -0.346 1.00 97.44 226 LEU A N 1
ATOM 1764 C CA . LEU A 1 226 ? 8.588 -0.389 0.465 1.00 97.44 226 LEU A CA 1
ATOM 1765 C C . LEU A 1 226 ? 7.430 -1.038 -0.305 1.00 97.44 226 LEU A C 1
ATOM 1767 O O . LEU A 1 226 ? 7.142 -2.220 -0.132 1.00 97.44 226 LEU A O 1
ATOM 1771 N N . LYS A 1 227 ? 6.734 -0.262 -1.145 1.00 98.00 227 LYS A N 1
ATOM 1772 C CA . LYS A 1 227 ? 5.620 -0.766 -1.959 1.00 98.00 227 LYS A CA 1
ATOM 1773 C C . LYS A 1 227 ? 6.115 -1.575 -3.149 1.00 98.00 227 LYS A C 1
ATOM 1775 O O . LYS A 1 227 ? 5.466 -2.551 -3.506 1.00 98.00 227 LYS A O 1
ATOM 1780 N N . VAL A 1 228 ? 7.203 -1.145 -3.783 1.00 98.38 228 VAL A N 1
ATOM 1781 C CA . VAL A 1 228 ? 7.815 -1.858 -4.910 1.00 98.38 228 VAL A CA 1
ATOM 1782 C C . VAL A 1 228 ? 8.391 -3.189 -4.436 1.00 98.38 228 VAL A C 1
ATOM 1784 O O . VAL A 1 228 ? 8.086 -4.209 -5.038 1.00 98.38 228 VAL A O 1
ATOM 1787 N N . ASN A 1 229 ? 9.111 -3.196 -3.315 1.00 98.00 229 ASN A N 1
ATOM 1788 C CA . ASN A 1 229 ? 9.685 -4.395 -2.719 1.00 98.00 229 ASN A CA 1
ATOM 1789 C C . ASN A 1 229 ? 8.618 -5.473 -2.482 1.00 98.00 229 ASN A C 1
ATOM 1791 O O . ASN A 1 229 ? 8.741 -6.569 -3.012 1.00 98.00 229 ASN A O 1
ATOM 1795 N N . MET A 1 230 ? 7.512 -5.131 -1.807 1.00 96.00 230 MET A N 1
ATOM 1796 C CA . MET A 1 230 ? 6.412 -6.082 -1.574 1.00 96.00 230 MET A CA 1
ATOM 1797 C C . MET A 1 230 ? 5.737 -6.568 -2.865 1.00 96.00 230 MET A C 1
ATOM 1799 O O . MET A 1 230 ? 5.302 -7.711 -2.933 1.00 96.00 230 MET A O 1
ATOM 1803 N N . LYS A 1 231 ? 5.633 -5.723 -3.901 1.00 96.44 231 LYS A N 1
ATOM 1804 C CA . LYS A 1 231 ? 5.058 -6.130 -5.200 1.00 96.44 231 LYS A CA 1
ATOM 1805 C C . LYS A 1 231 ? 5.943 -7.109 -5.957 1.00 96.44 231 LYS A C 1
ATOM 1807 O O . LYS A 1 231 ? 5.422 -7.923 -6.709 1.00 96.44 231 LYS A O 1
ATOM 1812 N N . LEU A 1 232 ? 7.253 -7.006 -5.765 1.00 96.62 232 LEU A N 1
ATOM 1813 C CA . LEU A 1 232 ? 8.251 -7.874 -6.381 1.00 96.62 232 LEU A CA 1
ATOM 1814 C C . LEU A 1 232 ? 8.630 -9.060 -5.474 1.00 96.62 232 LEU A C 1
ATOM 1816 O O . LEU A 1 232 ? 9.622 -9.733 -5.729 1.00 96.62 232 LEU A O 1
ATOM 1820 N N . GLY A 1 233 ? 7.842 -9.329 -4.424 1.00 94.19 233 GLY A N 1
ATOM 1821 C CA . GLY A 1 233 ? 7.996 -10.505 -3.559 1.00 94.19 233 GLY A CA 1
ATOM 1822 C C . GLY A 1 233 ? 8.992 -10.355 -2.405 1.00 94.19 233 GLY A C 1
ATOM 1823 O O . GLY A 1 233 ? 9.285 -11.332 -1.725 1.00 94.19 233 GLY A O 1
ATOM 1824 N N . GLY A 1 234 ? 9.513 -9.153 -2.164 1.00 95.88 234 GLY A N 1
ATOM 1825 C CA . GLY A 1 234 ? 10.390 -8.866 -1.032 1.00 95.88 234 GLY A CA 1
ATOM 1826 C C . GLY A 1 234 ? 9.627 -8.632 0.275 1.00 95.88 234 GLY A C 1
ATOM 1827 O O . GLY A 1 234 ? 8.439 -8.304 0.289 1.00 95.88 234 GLY A O 1
ATOM 1828 N N . ILE A 1 235 ? 10.346 -8.730 1.393 1.00 95.62 235 ILE A N 1
ATOM 1829 C CA . ILE A 1 235 ? 9.839 -8.506 2.752 1.00 95.62 235 ILE A CA 1
ATOM 1830 C C . ILE A 1 235 ? 10.517 -7.258 3.317 1.00 95.62 235 ILE A C 1
ATOM 1832 O O . ILE A 1 235 ? 11.741 -7.167 3.377 1.00 95.62 235 ILE A O 1
ATOM 1836 N N . ASN A 1 236 ? 9.728 -6.269 3.736 1.00 95.44 236 ASN A N 1
ATOM 1837 C CA . ASN A 1 236 ? 10.279 -5.002 4.226 1.00 95.44 236 ASN A CA 1
ATOM 1838 C C . ASN A 1 236 ? 10.901 -5.140 5.619 1.00 95.44 236 ASN A C 1
ATOM 1840 O O . ASN A 1 236 ? 12.001 -4.648 5.856 1.00 95.44 236 ASN A O 1
ATOM 1844 N N . SER A 1 237 ? 10.186 -5.796 6.529 1.00 93.88 237 SER A N 1
ATOM 1845 C CA . SER A 1 237 ? 10.573 -6.000 7.922 1.00 93.88 237 SER A CA 1
ATOM 1846 C C . SER A 1 237 ? 9.845 -7.211 8.504 1.00 93.88 237 SER A C 1
ATOM 1848 O O . SER A 1 237 ? 8.900 -7.721 7.909 1.00 93.88 237 SER A O 1
ATOM 1850 N N . ARG A 1 238 ? 10.290 -7.667 9.673 1.00 91.12 238 ARG A N 1
ATOM 1851 C CA . ARG A 1 238 ? 9.762 -8.819 10.412 1.00 91.12 238 ARG A CA 1
ATOM 1852 C C . ARG A 1 238 ? 9.451 -8.406 11.848 1.00 91.12 238 ARG A C 1
ATOM 1854 O O . ARG A 1 238 ? 10.128 -7.552 12.409 1.00 91.12 238 ARG A O 1
ATOM 1861 N N . ILE A 1 239 ? 8.476 -9.051 12.481 1.00 90.81 239 ILE A N 1
ATOM 1862 C CA . ILE A 1 239 ? 8.292 -8.939 13.935 1.00 90.81 239 ILE A CA 1
ATOM 1863 C C . ILE A 1 239 ? 9.332 -9.819 14.637 1.00 90.81 239 ILE A C 1
ATOM 1865 O O . ILE A 1 239 ? 9.496 -10.990 14.285 1.00 90.81 239 ILE A O 1
ATOM 1869 N N . VAL A 1 240 ? 10.026 -9.276 15.638 1.00 92.12 240 VAL A N 1
ATOM 1870 C CA . VAL A 1 240 ? 10.801 -10.101 16.573 1.00 92.12 240 VAL A CA 1
ATOM 1871 C C . VAL A 1 240 ? 9.802 -10.851 17.441 1.00 92.12 240 VAL A C 1
ATOM 1873 O O . VAL A 1 240 ? 9.056 -10.251 18.215 1.00 92.12 240 VAL A O 1
ATOM 1876 N N . ALA A 1 241 ? 9.748 -12.161 17.253 1.00 88.69 241 ALA A N 1
ATOM 1877 C CA . ALA A 1 241 ? 8.773 -12.999 17.915 1.00 88.69 241 ALA A CA 1
ATOM 1878 C C . ALA A 1 241 ? 9.099 -13.161 19.401 1.00 88.69 241 ALA A C 1
ATOM 1880 O O . ALA A 1 241 ? 10.212 -13.523 19.779 1.00 88.69 241 ALA A O 1
ATOM 1881 N N . ASP A 1 242 ? 8.102 -12.895 20.238 1.00 90.19 242 ASP A N 1
ATOM 1882 C CA . ASP A 1 242 ? 8.121 -13.247 21.650 1.00 90.19 242 ASP A CA 1
ATOM 1883 C C . ASP A 1 242 ? 7.638 -14.694 21.850 1.00 90.19 242 ASP A C 1
ATOM 1885 O O . ASP A 1 242 ? 7.223 -15.376 20.910 1.00 90.19 242 ASP A O 1
ATOM 1889 N N . ASN A 1 243 ? 7.647 -15.168 23.097 1.00 91.25 243 ASN A N 1
ATOM 1890 C CA . ASN A 1 243 ? 7.218 -16.531 23.426 1.00 91.25 243 ASN A CA 1
ATOM 1891 C C . ASN A 1 243 ? 5.772 -16.829 22.983 1.00 91.25 243 ASN A C 1
ATOM 1893 O O . ASN A 1 243 ? 5.448 -17.975 22.674 1.00 91.25 243 ASN A O 1
ATOM 1897 N N . ILE A 1 244 ? 4.894 -15.819 22.960 1.00 89.19 244 ILE A N 1
ATOM 1898 C CA . ILE A 1 244 ? 3.492 -15.965 22.548 1.00 89.19 244 ILE A CA 1
ATOM 1899 C C . ILE A 1 244 ? 3.410 -16.126 21.028 1.00 89.19 244 ILE A C 1
ATOM 1901 O O . ILE A 1 244 ? 2.767 -17.055 20.542 1.00 89.19 244 ILE A O 1
ATOM 1905 N N . THR A 1 245 ? 4.087 -15.254 20.284 1.00 88.69 245 THR A N 1
ATOM 1906 C CA . THR A 1 245 ? 4.148 -15.287 18.819 1.00 88.69 245 THR A CA 1
ATOM 1907 C C . THR A 1 245 ? 4.785 -16.587 18.338 1.00 88.69 245 THR A C 1
ATOM 1909 O O . THR A 1 245 ? 4.258 -17.226 17.431 1.00 88.69 245 THR A O 1
ATOM 1912 N N . HIS A 1 246 ? 5.863 -17.028 18.990 1.00 89.69 246 HIS A N 1
ATOM 1913 C CA . HIS A 1 246 ? 6.460 -18.337 18.744 1.00 89.69 246 HIS A CA 1
ATOM 1914 C C . HIS A 1 246 ? 5.437 -19.456 18.919 1.00 89.69 246 HIS A C 1
ATOM 1916 O O . HIS A 1 246 ? 5.098 -20.139 17.957 1.00 89.69 246 HIS A O 1
ATOM 1922 N N . LYS A 1 247 ? 4.838 -19.555 20.107 1.00 91.38 247 LYS A N 1
ATOM 1923 C CA . LYS A 1 247 ? 3.914 -20.639 20.443 1.00 91.38 247 LYS A CA 1
ATOM 1924 C C . LYS A 1 247 ? 2.691 -20.732 19.525 1.00 91.38 247 LYS A C 1
ATOM 1926 O O . LYS A 1 247 ? 2.258 -21.840 19.219 1.00 91.38 247 LYS A O 1
ATOM 1931 N N . TYR A 1 248 ? 2.085 -19.599 19.167 1.00 89.88 248 TYR A N 1
ATOM 1932 C CA . TYR A 1 248 ? 0.773 -19.585 18.508 1.00 89.88 248 TYR A CA 1
ATOM 1933 C C . TYR A 1 248 ? 0.801 -19.246 17.020 1.00 89.88 248 TYR A C 1
ATOM 1935 O O . TYR A 1 248 ? -0.214 -19.468 16.371 1.00 89.88 248 TYR A O 1
ATOM 1943 N N . ILE A 1 249 ? 1.893 -18.685 16.493 1.00 89.88 249 ILE A N 1
ATOM 1944 C CA . ILE A 1 249 ? 1.959 -18.220 15.098 1.00 89.88 249 ILE A CA 1
ATOM 1945 C C . ILE A 1 249 ? 3.096 -18.894 14.326 1.00 89.88 249 ILE A C 1
ATOM 1947 O O . ILE A 1 249 ? 2.879 -19.296 13.190 1.00 89.88 249 ILE A O 1
ATOM 1951 N N . ILE A 1 250 ? 4.294 -19.004 14.913 1.00 87.00 250 ILE A N 1
ATOM 1952 C CA . ILE A 1 250 ? 5.504 -19.420 14.177 1.00 87.00 250 ILE A CA 1
ATOM 1953 C C . ILE A 1 250 ? 5.791 -20.913 14.324 1.00 87.00 250 ILE A C 1
ATOM 1955 O O . ILE A 1 250 ? 6.055 -21.589 13.334 1.00 87.00 250 ILE A O 1
ATOM 1959 N N . ASP A 1 251 ? 5.740 -21.443 15.546 1.00 89.75 251 ASP A N 1
ATOM 1960 C CA . ASP A 1 251 ? 6.131 -22.827 15.843 1.00 89.75 251 ASP A CA 1
ATOM 1961 C C . ASP A 1 251 ? 5.048 -23.838 15.421 1.00 89.75 251 ASP A C 1
ATOM 1963 O O . ASP A 1 251 ? 5.239 -25.049 15.528 1.00 89.75 251 ASP A O 1
ATOM 1967 N N . GLN A 1 252 ? 3.894 -23.350 14.961 1.00 90.06 252 GLN A N 1
ATOM 1968 C CA . GLN A 1 252 ? 2.786 -24.130 14.419 1.00 90.06 252 GLN A CA 1
ATOM 1969 C C . GLN A 1 252 ? 2.357 -23.520 13.080 1.00 90.06 252 GLN A C 1
ATOM 1971 O O . GLN A 1 252 ? 2.204 -22.298 13.021 1.00 90.06 252 GLN A O 1
ATOM 1976 N N . PRO A 1 253 ? 2.099 -24.322 12.027 1.00 91.31 253 PRO A N 1
ATOM 1977 C CA . PRO A 1 253 ? 1.561 -23.816 10.767 1.00 91.31 253 PRO A CA 1
ATOM 1978 C C . PRO A 1 253 ? 0.223 -23.103 10.992 1.00 91.31 253 PRO A C 1
ATOM 1980 O O . PRO A 1 253 ? -0.817 -23.739 11.168 1.00 91.31 253 PRO A O 1
ATOM 1983 N N . THR A 1 254 ? 0.266 -21.773 11.014 1.00 93.31 254 THR A N 1
ATOM 1984 C CA . THR A 1 254 ? -0.873 -20.937 11.388 1.00 93.31 254 THR A CA 1
ATOM 1985 C C . THR A 1 254 ? -1.290 -20.060 10.221 1.00 93.31 254 THR A C 1
ATOM 1987 O O . THR A 1 254 ? -0.499 -19.278 9.692 1.00 93.31 254 THR A O 1
ATOM 1990 N N . LEU A 1 255 ? -2.564 -20.171 9.846 1.00 94.88 255 LEU A N 1
ATOM 1991 C CA . LEU A 1 255 ? -3.176 -19.331 8.826 1.00 94.88 255 LEU A CA 1
ATOM 1992 C C . LEU A 1 255 ? -3.860 -18.123 9.483 1.00 94.88 255 LEU A C 1
ATOM 1994 O O . LEU A 1 255 ? -4.851 -18.263 10.200 1.00 94.88 255 LEU A O 1
ATOM 1998 N N . VAL A 1 256 ? -3.346 -16.931 9.208 1.00 95.06 256 VAL A N 1
ATOM 1999 C CA . VAL A 1 256 ? -3.909 -15.636 9.591 1.00 95.06 256 VAL A CA 1
ATOM 2000 C C . VAL A 1 256 ? -4.763 -15.122 8.439 1.00 95.06 256 VAL A C 1
ATOM 2002 O O . VAL A 1 256 ? -4.261 -14.887 7.341 1.00 95.06 256 VAL A O 1
ATOM 2005 N N . VAL A 1 257 ? -6.059 -14.934 8.688 1.00 96.75 257 VAL A N 1
ATOM 2006 C CA . VAL A 1 257 ? -7.036 -14.555 7.660 1.00 96.75 257 VAL A CA 1
ATOM 2007 C C . VAL A 1 257 ? -7.617 -13.173 7.948 1.00 96.75 257 VAL A C 1
ATOM 2009 O O . VAL A 1 257 ? -8.083 -12.907 9.054 1.00 96.75 257 VAL A O 1
ATOM 2012 N N . GLY A 1 258 ? -7.637 -12.313 6.930 1.00 96.81 258 GLY A N 1
ATOM 2013 C CA . GLY A 1 258 ? -8.367 -11.046 6.922 1.00 96.81 258 GLY A CA 1
ATOM 2014 C C . GLY A 1 258 ? -9.550 -11.110 5.960 1.00 96.81 258 GLY A C 1
ATOM 2015 O O . GLY A 1 258 ? -9.412 -11.607 4.842 1.00 96.81 258 GLY A O 1
ATOM 2016 N N . ILE A 1 259 ? -10.712 -10.614 6.385 1.00 96.50 259 ILE A N 1
ATOM 2017 C CA . ILE A 1 259 ? -11.945 -10.603 5.589 1.00 96.50 259 ILE A CA 1
ATOM 2018 C C . ILE A 1 259 ? -12.554 -9.209 5.677 1.00 96.50 259 ILE A C 1
ATOM 2020 O O . ILE A 1 259 ? -12.752 -8.702 6.778 1.00 96.50 259 ILE A O 1
ATOM 2024 N N . ASP A 1 260 ? -12.861 -8.616 4.527 1.00 96.44 260 ASP A N 1
ATOM 2025 C CA . ASP A 1 260 ? -13.545 -7.326 4.440 1.00 96.44 260 ASP A CA 1
ATOM 2026 C C . ASP A 1 260 ? -14.589 -7.329 3.318 1.00 96.44 260 ASP A C 1
ATOM 2028 O O . ASP A 1 260 ? -14.421 -7.993 2.287 1.00 96.44 260 ASP A O 1
ATOM 2032 N N . VAL A 1 261 ? -15.664 -6.565 3.514 1.00 94.94 261 VAL A N 1
ATOM 2033 C CA . VAL A 1 261 ? -16.664 -6.289 2.484 1.00 94.94 261 VAL A CA 1
ATOM 2034 C C . VAL A 1 261 ? -16.792 -4.787 2.305 1.00 94.94 261 VAL A C 1
ATOM 2036 O O . VAL A 1 261 ? -17.281 -4.060 3.163 1.00 94.94 261 VAL A O 1
ATOM 2039 N N . THR A 1 262 ? -16.419 -4.313 1.122 1.00 94.12 262 THR A N 1
ATOM 2040 C CA . THR A 1 262 ? -16.607 -2.915 0.754 1.00 94.12 262 THR A CA 1
ATOM 2041 C C . THR A 1 262 ? -17.967 -2.727 0.084 1.00 94.12 262 THR A C 1
ATOM 2043 O O . THR A 1 262 ? -18.279 -3.329 -0.953 1.00 94.12 262 THR A O 1
ATOM 2046 N N . HIS A 1 263 ? -18.789 -1.858 0.669 1.00 91.12 263 HIS A N 1
ATOM 2047 C CA . HIS A 1 263 ? -20.063 -1.428 0.099 1.00 91.12 263 HIS A CA 1
ATOM 2048 C C . HIS A 1 263 ? -19.915 -0.165 -0.761 1.00 91.12 263 HIS A C 1
ATOM 2050 O O . HIS A 1 263 ? -19.036 0.661 -0.502 1.00 91.12 263 HIS A O 1
ATOM 2056 N N . PRO A 1 264 ? -20.796 0.031 -1.761 1.00 85.69 264 PRO A N 1
ATOM 2057 C CA . PRO A 1 264 ? -20.857 1.292 -2.490 1.00 85.69 264 PRO A CA 1
ATOM 2058 C C . PRO A 1 264 ? -21.183 2.457 -1.549 1.00 85.69 264 PRO A C 1
ATOM 2060 O O . PRO A 1 264 ? -21.952 2.322 -0.596 1.00 85.69 264 PRO A O 1
ATOM 2063 N N . THR A 1 265 ? -20.642 3.637 -1.842 1.00 82.38 265 THR A N 1
ATOM 2064 C CA . THR A 1 265 ? -21.024 4.868 -1.138 1.00 82.38 265 THR A CA 1
ATOM 2065 C C . THR A 1 265 ? -22.494 5.216 -1.398 1.00 82.38 265 THR A C 1
ATOM 2067 O O . THR A 1 265 ? -23.061 4.807 -2.406 1.00 82.38 265 THR A O 1
ATOM 2070 N N . GLN A 1 266 ? -23.112 6.065 -0.566 1.00 75.75 266 GLN A N 1
ATOM 2071 C CA . GLN A 1 266 ? -24.509 6.512 -0.766 1.00 75.75 266 GLN A CA 1
ATOM 2072 C C . GLN A 1 266 ? -24.788 7.095 -2.168 1.00 75.75 266 GLN A C 1
ATOM 2074 O O . GLN A 1 266 ? -25.914 7.034 -2.662 1.00 75.75 266 GLN A O 1
ATOM 2079 N N . ALA A 1 267 ? -23.776 7.682 -2.816 1.00 73.94 267 ALA A N 1
ATOM 2080 C CA . ALA A 1 267 ? -23.902 8.199 -4.177 1.00 73.94 267 ALA A CA 1
ATOM 2081 C C . ALA A 1 267 ? -23.940 7.068 -5.222 1.00 73.94 267 ALA A C 1
ATOM 2083 O O . ALA A 1 267 ? -24.767 7.096 -6.130 1.00 73.94 267 ALA A O 1
ATOM 2084 N N . GLU A 1 268 ? -23.072 6.069 -5.063 1.00 78.31 268 GLU A N 1
ATOM 2085 C CA . GLU A 1 268 ? -22.974 4.877 -5.921 1.00 78.31 268 GLU A CA 1
ATOM 2086 C C . GLU A 1 268 ? -24.123 3.894 -5.671 1.00 78.31 268 GLU A C 1
ATOM 2088 O O . GLU A 1 268 ? -24.516 3.136 -6.555 1.00 78.31 268 GLU A O 1
ATOM 2093 N N . GLU A 1 269 ? -24.723 3.945 -4.483 1.00 71.19 269 GLU A N 1
ATOM 2094 C CA . GLU A 1 269 ? -25.840 3.102 -4.084 1.00 71.19 269 GLU A CA 1
ATOM 2095 C C . GLU A 1 269 ? -27.020 3.216 -5.066 1.00 71.19 269 GLU A C 1
ATOM 2097 O O . GLU A 1 269 ? -27.670 2.221 -5.402 1.00 71.19 269 GLU A O 1
ATOM 2102 N N . ARG A 1 270 ? -27.258 4.423 -5.592 1.00 76.88 270 ARG A N 1
ATOM 2103 C CA . ARG A 1 270 ? -28.313 4.714 -6.576 1.00 76.88 270 ARG A CA 1
ATOM 2104 C C . ARG A 1 270 ? -28.037 4.123 -7.959 1.00 76.88 270 ARG A C 1
ATOM 2106 O O . ARG A 1 270 ? -28.961 3.997 -8.750 1.00 76.88 270 ARG A O 1
ATOM 2113 N N . MET A 1 271 ? -26.789 3.753 -8.236 1.00 82.31 271 MET A N 1
ATOM 2114 C CA . MET A 1 271 ? -26.347 3.155 -9.499 1.00 82.31 271 MET A CA 1
ATOM 2115 C C . MET A 1 271 ? -26.337 1.618 -9.448 1.00 82.31 271 MET A C 1
ATOM 2117 O O . MET A 1 271 ? -25.840 0.976 -10.365 1.00 82.31 271 MET A O 1
ATOM 2121 N N . ASN A 1 272 ? -26.874 1.023 -8.375 1.00 83.31 272 ASN A N 1
ATOM 2122 C CA . ASN A 1 272 ? -26.913 -0.425 -8.157 1.00 83.31 272 ASN A CA 1
ATOM 2123 C C . ASN A 1 272 ? -25.530 -1.106 -8.224 1.00 83.31 272 ASN A C 1
ATOM 2125 O O . ASN A 1 272 ? -25.414 -2.261 -8.633 1.00 83.31 272 ASN A O 1
ATOM 2129 N N . ILE A 1 273 ? -24.484 -0.387 -7.806 1.00 87.75 273 ILE A N 1
ATOM 2130 C CA . ILE A 1 273 ? -23.123 -0.921 -7.724 1.00 87.75 273 ILE A CA 1
ATOM 2131 C C . ILE A 1 273 ? -23.097 -2.084 -6.713 1.00 87.75 273 ILE A C 1
ATOM 2133 O O . ILE A 1 273 ? -23.661 -1.957 -5.619 1.00 87.75 273 ILE A O 1
ATOM 2137 N N . PRO A 1 274 ? -22.494 -3.233 -7.065 1.00 91.81 274 PRO A N 1
ATOM 2138 C CA . PRO A 1 274 ? -22.410 -4.382 -6.173 1.00 91.81 274 PRO A CA 1
ATOM 2139 C C . PRO A 1 274 ? -21.436 -4.140 -5.013 1.00 91.81 274 PRO A C 1
ATOM 2141 O O . PRO A 1 274 ? -20.653 -3.194 -5.016 1.00 91.81 274 PRO A O 1
ATOM 2144 N N . SER A 1 275 ? -21.473 -5.013 -4.008 1.00 92.88 275 SER A N 1
ATOM 2145 C CA . SER A 1 275 ? -20.451 -5.035 -2.956 1.00 92.88 275 SER A CA 1
ATOM 2146 C C . SER A 1 275 ? -19.289 -5.929 -3.368 1.00 92.88 275 SER A C 1
ATOM 2148 O O . SER A 1 275 ? -19.473 -6.868 -4.144 1.00 92.88 275 SER A O 1
ATOM 2150 N N . VAL A 1 276 ? -18.098 -5.648 -2.849 1.00 94.31 276 VAL A N 1
ATOM 2151 C CA . VAL A 1 276 ? -16.893 -6.430 -3.138 1.00 94.31 276 VAL A CA 1
ATOM 2152 C C . VAL A 1 276 ? -16.397 -7.045 -1.842 1.00 94.31 276 VAL A C 1
ATOM 2154 O O . VAL A 1 276 ? -16.100 -6.320 -0.898 1.00 94.31 276 VAL A O 1
ATOM 2157 N N . ALA A 1 277 ? -16.328 -8.372 -1.801 1.00 95.75 277 ALA A N 1
ATOM 2158 C CA . ALA A 1 277 ? -15.731 -9.113 -0.702 1.00 95.75 277 ALA A CA 1
ATOM 2159 C C . ALA A 1 277 ? -14.276 -9.449 -1.039 1.00 95.75 277 ALA A C 1
ATOM 2161 O O . ALA A 1 277 ? -13.994 -9.938 -2.138 1.00 95.75 277 ALA A O 1
ATOM 2162 N N . ALA A 1 278 ? -13.374 -9.212 -0.093 1.00 96.62 278 ALA A N 1
ATOM 2163 C CA . ALA A 1 278 ? -11.966 -9.557 -0.191 1.00 96.62 278 ALA A CA 1
ATOM 2164 C C . ALA A 1 278 ? -11.565 -10.448 0.987 1.00 96.62 278 ALA A C 1
ATOM 2166 O O . ALA A 1 278 ? -11.882 -10.157 2.140 1.00 96.62 278 ALA A O 1
ATOM 2167 N N . ILE A 1 279 ? -10.867 -11.540 0.684 1.00 97.19 279 ILE A N 1
ATOM 2168 C CA . ILE A 1 279 ? -10.303 -12.458 1.672 1.00 97.19 279 ILE A CA 1
ATOM 2169 C C . ILE A 1 279 ? -8.809 -12.555 1.403 1.00 97.19 279 ILE A C 1
ATOM 2171 O O . ILE A 1 279 ? -8.397 -12.867 0.285 1.00 97.19 279 ILE A O 1
ATOM 2175 N N . VAL A 1 280 ? -8.001 -12.292 2.424 1.00 97.12 280 VAL A N 1
ATOM 2176 C CA . VAL A 1 280 ? -6.544 -12.418 2.373 1.00 97.12 280 VAL A CA 1
ATOM 2177 C C . VAL A 1 280 ? -6.077 -13.422 3.411 1.00 97.12 280 VAL A C 1
ATOM 2179 O O . VAL A 1 280 ? -6.650 -13.498 4.496 1.00 97.12 280 VAL A O 1
ATOM 2182 N N . ALA A 1 281 ? -5.036 -14.180 3.091 1.00 97.19 281 ALA A N 1
ATOM 2183 C CA . ALA A 1 281 ? -4.362 -15.026 4.066 1.00 97.19 281 ALA A CA 1
ATOM 2184 C C . ALA A 1 281 ? -2.867 -15.100 3.770 1.00 97.19 281 ALA A C 1
ATOM 2186 O O . ALA A 1 281 ? -2.469 -14.920 2.612 1.00 97.19 281 ALA A O 1
ATOM 2187 N N . ASN A 1 282 ? -2.062 -15.345 4.804 1.00 94.88 282 ASN A N 1
ATOM 2188 C CA . ASN A 1 282 ? -0.631 -15.539 4.627 1.00 94.88 282 ASN A CA 1
ATOM 2189 C C . ASN A 1 282 ? -0.346 -16.783 3.778 1.00 94.88 282 ASN A C 1
ATOM 2191 O O . ASN A 1 282 ? -1.062 -17.781 3.859 1.00 94.88 282 ASN A O 1
ATOM 2195 N N . ILE A 1 283 ? 0.698 -16.700 2.957 1.00 92.50 283 ILE A N 1
ATOM 2196 C CA . ILE A 1 283 ? 1.192 -17.814 2.129 1.00 92.50 283 ILE A CA 1
ATOM 2197 C C . ILE A 1 283 ? 2.473 -18.433 2.700 1.00 92.50 283 ILE A C 1
ATOM 2199 O O . ILE A 1 283 ? 2.911 -19.475 2.239 1.00 92.50 283 ILE A O 1
ATOM 2203 N N . ASP A 1 284 ? 3.069 -17.790 3.699 1.00 87.88 284 ASP A N 1
ATOM 2204 C CA . ASP A 1 284 ? 4.305 -18.173 4.365 1.00 87.88 284 ASP A CA 1
ATOM 2205 C C .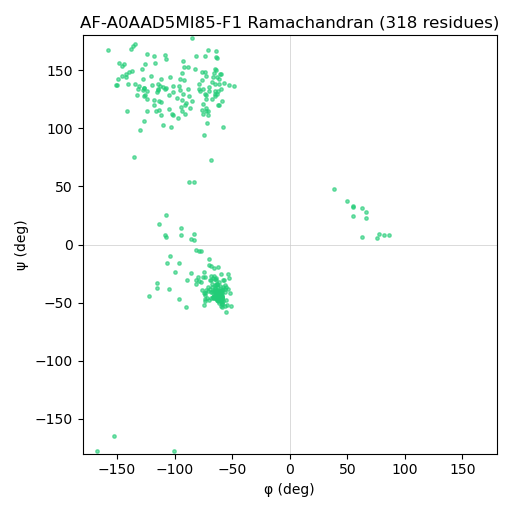 ASP A 1 284 ? 4.070 -18.480 5.852 1.00 87.88 284 ASP A C 1
ATOM 2207 O O . ASP A 1 284 ? 3.122 -17.999 6.473 1.00 87.88 284 ASP A O 1
ATOM 2211 N N . LEU A 1 285 ? 4.958 -19.281 6.453 1.00 86.44 285 LEU A N 1
ATOM 2212 C CA . LEU A 1 285 ? 4.898 -19.619 7.887 1.00 86.44 285 LEU A CA 1
ATOM 2213 C C . LEU A 1 285 ? 5.146 -18.407 8.794 1.00 86.44 285 LEU A C 1
ATOM 2215 O O . LEU A 1 285 ? 4.682 -18.359 9.929 1.00 86.44 285 LEU A O 1
ATOM 2219 N N . LEU A 1 286 ? 5.887 -17.421 8.293 1.00 84.75 286 LEU A N 1
ATOM 2220 C CA . LEU A 1 286 ? 6.010 -16.114 8.920 1.00 84.75 286 LEU A CA 1
ATOM 2221 C C . LEU A 1 286 ? 5.017 -15.201 8.213 1.00 84.75 286 LEU A C 1
ATOM 2223 O O . LEU A 1 286 ? 5.329 -14.871 7.084 1.00 84.75 286 LEU A O 1
ATOM 2227 N N . PRO A 1 287 ? 3.899 -14.766 8.824 1.00 85.56 287 PRO A N 1
ATOM 2228 C CA . PRO A 1 287 ? 2.786 -14.115 8.124 1.00 85.56 287 PRO A CA 1
ATOM 2229 C C . PRO A 1 287 ? 3.146 -12.717 7.584 1.00 85.56 287 PRO A C 1
ATOM 2231 O O . PRO A 1 287 ? 2.723 -11.695 8.130 1.00 85.56 287 PRO A O 1
ATOM 2234 N N . GLN A 1 288 ? 3.950 -12.679 6.523 1.00 88.00 288 GLN A N 1
ATOM 2235 C CA . GLN A 1 288 ? 4.549 -11.493 5.905 1.00 88.00 288 GLN A CA 1
ATOM 2236 C C . GLN A 1 288 ? 4.013 -11.294 4.489 1.00 88.00 288 GLN A C 1
ATOM 2238 O O . GLN A 1 288 ? 3.750 -10.163 4.077 1.00 88.00 288 GLN A O 1
ATOM 2243 N N . SER A 1 289 ? 3.797 -12.390 3.766 1.00 91.25 289 SER A N 1
ATOM 2244 C CA . SER A 1 289 ? 3.301 -12.387 2.394 1.00 91.25 289 SER A CA 1
ATOM 2245 C C . SER A 1 289 ? 1.865 -12.885 2.372 1.00 91.25 289 SER A C 1
ATOM 2247 O O . SER A 1 289 ? 1.548 -13.902 2.979 1.00 91.25 289 SER A O 1
ATOM 2249 N N . TYR A 1 290 ? 0.983 -12.187 1.656 1.00 95.12 290 TYR A N 1
ATOM 2250 C CA . TYR A 1 290 ? -0.447 -12.497 1.637 1.00 95.12 290 TYR A CA 1
ATOM 2251 C C . TYR A 1 290 ? -0.963 -12.666 0.214 1.00 95.12 290 TYR A C 1
ATOM 2253 O O . TYR A 1 290 ? -0.721 -11.831 -0.656 1.00 95.12 290 TYR A O 1
ATOM 2261 N N . GLY A 1 291 ? -1.750 -13.718 0.003 1.00 94.25 291 GLY A N 1
ATOM 2262 C CA . GLY A 1 291 ? -2.530 -13.908 -1.214 1.00 94.25 291 GLY A CA 1
ATOM 2263 C C . GLY A 1 291 ? -3.954 -13.389 -1.032 1.00 94.25 291 GLY A C 1
ATOM 2264 O O . GLY A 1 291 ? -4.565 -13.619 0.010 1.00 94.25 291 GLY A O 1
ATOM 2265 N N . ALA A 1 292 ? -4.540 -12.779 -2.067 1.00 95.31 292 ALA A N 1
ATOM 2266 C CA . ALA A 1 292 ? -5.913 -12.259 -2.037 1.00 95.31 292 ALA A CA 1
ATOM 2267 C C . ALA A 1 292 ? -6.888 -13.037 -2.943 1.00 95.31 292 ALA A C 1
ATOM 2269 O O . ALA A 1 292 ? -6.523 -13.476 -4.034 1.00 95.31 292 ALA A O 1
ATOM 2270 N N . ASN A 1 293 ? -8.124 -13.217 -2.483 1.00 95.38 293 ASN A N 1
ATOM 2271 C CA . ASN A 1 293 ? -9.286 -13.577 -3.288 1.00 95.38 293 ASN A CA 1
ATOM 2272 C C . ASN A 1 293 ? -10.260 -12.405 -3.246 1.00 95.38 293 ASN A C 1
ATOM 2274 O O . ASN A 1 293 ? -10.570 -11.901 -2.168 1.00 95.38 293 ASN A O 1
ATOM 2278 N N . VAL A 1 294 ? -10.772 -11.999 -4.403 1.00 94.38 294 VAL A N 1
ATOM 2279 C CA . VAL A 1 294 ? -11.734 -10.899 -4.504 1.00 94.38 294 VAL A CA 1
ATOM 2280 C C . VAL A 1 294 ? -12.945 -11.378 -5.282 1.00 94.38 294 VAL A C 1
ATOM 2282 O O . VAL A 1 294 ? -12.803 -12.001 -6.334 1.00 94.38 294 VAL A O 1
ATOM 2285 N N . LYS A 1 295 ? -14.147 -11.099 -4.771 1.00 94.12 295 LYS A N 1
ATOM 2286 C CA . LYS A 1 295 ? -15.389 -11.455 -5.454 1.00 94.12 295 LYS A CA 1
ATOM 2287 C C . LYS A 1 295 ? -16.442 -10.372 -5.329 1.00 94.12 295 LYS A C 1
ATOM 2289 O O . LYS A 1 295 ? -16.672 -9.799 -4.267 1.00 94.12 295 LYS A O 1
ATOM 2294 N N . VAL A 1 296 ? -17.124 -10.139 -6.440 1.00 93.81 296 VAL A N 1
ATOM 2295 C CA . VAL A 1 296 ? -18.291 -9.268 -6.504 1.00 93.81 296 VAL A CA 1
ATOM 2296 C C . VAL A 1 296 ? -19.508 -10.027 -5.977 1.00 93.81 296 VAL A C 1
ATOM 2298 O O . VAL A 1 296 ? -19.749 -11.175 -6.353 1.00 93.81 296 VAL A O 1
ATOM 2301 N N . GLN A 1 297 ? -20.288 -9.385 -5.112 1.00 92.88 297 GLN A N 1
ATOM 2302 C CA . GLN A 1 297 ? -21.505 -9.945 -4.538 1.00 92.88 297 GLN A CA 1
ATOM 2303 C C . GLN A 1 297 ? -22.656 -8.943 -4.533 1.00 92.88 297 GLN A C 1
ATOM 2305 O O . GLN A 1 297 ? -22.500 -7.757 -4.830 1.00 92.88 297 GLN A O 1
ATOM 2310 N N . ARG A 1 298 ? -23.853 -9.439 -4.204 1.00 90.62 298 ARG A N 1
ATOM 2311 C CA . ARG A 1 298 ? -25.057 -8.608 -4.152 1.00 90.62 298 ARG A CA 1
ATOM 2312 C C . ARG A 1 298 ? -24.814 -7.379 -3.270 1.00 90.62 298 ARG A C 1
ATOM 2314 O O . ARG A 1 298 ? -24.225 -7.474 -2.197 1.00 90.62 298 ARG A O 1
ATOM 2321 N N . LYS A 1 299 ? -25.298 -6.237 -3.749 1.00 88.50 299 LYS A N 1
ATOM 2322 C CA . LYS A 1 299 ? -25.241 -4.940 -3.077 1.00 88.50 299 LYS A CA 1
ATOM 2323 C C . LYS A 1 299 ? -25.699 -5.015 -1.611 1.00 88.50 299 LYS A C 1
ATOM 2325 O O . LYS A 1 299 ? -26.727 -5.630 -1.326 1.00 88.50 299 LYS A O 1
ATOM 2330 N N . CYS A 1 300 ? -24.950 -4.347 -0.729 1.00 84.44 300 CYS A N 1
ATOM 2331 C CA . CYS A 1 300 ? -25.197 -4.211 0.716 1.00 84.44 300 CYS A CA 1
ATOM 2332 C C . CYS A 1 300 ? -25.354 -5.552 1.451 1.00 84.44 300 CYS A C 1
ATOM 2334 O O . CYS A 1 300 ? -26.006 -5.632 2.490 1.00 84.44 300 CYS A O 1
ATOM 2336 N N . ARG A 1 301 ? -24.787 -6.627 0.895 1.00 89.00 301 ARG A N 1
ATOM 2337 C CA . ARG A 1 301 ? -24.705 -7.918 1.569 1.00 89.00 301 ARG A CA 1
ATOM 2338 C C . ARG A 1 301 ? -23.399 -7.970 2.342 1.00 89.00 301 ARG A C 1
ATOM 2340 O O . ARG A 1 301 ? -22.349 -7.912 1.717 1.00 89.00 301 ARG A O 1
ATOM 2347 N N . GLU A 1 302 ? -23.487 -8.133 3.656 1.00 90.88 302 GLU A N 1
ATOM 2348 C CA . GLU A 1 302 ? -22.313 -8.281 4.528 1.00 90.88 302 GLU A CA 1
ATOM 2349 C C . GLU A 1 302 ? -21.768 -9.716 4.528 1.00 90.88 302 GLU A C 1
ATOM 2351 O O . GLU A 1 302 ? -20.567 -9.950 4.568 1.00 90.88 302 GLU A O 1
ATOM 2356 N N . SER A 1 303 ? -22.645 -10.718 4.408 1.00 91.69 303 SER A N 1
ATOM 2357 C CA . SER A 1 303 ? -22.201 -12.114 4.355 1.00 91.69 303 SER A CA 1
ATOM 2358 C C . SER A 1 303 ? -21.416 -12.409 3.076 1.00 91.69 303 SER A C 1
ATOM 2360 O O . SER A 1 303 ? -21.922 -12.223 1.966 1.00 91.69 303 SER A O 1
ATOM 2362 N N . VAL A 1 304 ? -20.197 -12.927 3.233 1.00 91.56 304 VAL A N 1
ATOM 2363 C CA . VAL A 1 304 ? -19.332 -13.306 2.112 1.00 91.56 304 VAL A CA 1
ATOM 2364 C C . VAL A 1 304 ? -19.818 -14.610 1.487 1.00 91.56 304 VAL A C 1
ATOM 2366 O O . VAL A 1 304 ? -19.747 -15.678 2.091 1.00 91.56 304 VAL A O 1
ATOM 2369 N N . VAL A 1 305 ? -20.318 -14.531 0.253 1.00 90.62 305 VAL A N 1
ATOM 2370 C CA . VAL A 1 305 ? -20.985 -15.667 -0.420 1.00 90.62 305 VAL A CA 1
ATOM 2371 C C . VAL A 1 305 ? -20.021 -16.807 -0.755 1.00 90.62 305 VAL A C 1
ATOM 2373 O O . VAL A 1 305 ? -20.419 -17.964 -0.776 1.00 90.62 305 VAL A O 1
ATOM 2376 N N . TYR A 1 306 ? -18.757 -16.478 -1.017 1.00 91.75 306 TYR A N 1
ATOM 2377 C CA . TYR A 1 306 ? -17.717 -17.407 -1.477 1.00 91.75 306 TYR A CA 1
ATOM 2378 C C . TYR A 1 306 ? -16.685 -17.711 -0.385 1.00 91.75 306 TYR A C 1
ATOM 2380 O O . TYR A 1 306 ? -15.534 -18.018 -0.672 1.00 91.75 306 TYR A O 1
ATOM 2388 N N . LEU A 1 307 ? -17.080 -17.583 0.886 1.00 94.94 307 LEU A N 1
ATOM 2389 C CA . LEU A 1 307 ? -16.150 -17.723 2.002 1.00 94.94 307 LEU A CA 1
ATOM 2390 C C . LEU A 1 307 ? -15.473 -19.099 2.013 1.00 94.94 307 LEU A C 1
ATOM 2392 O O . LEU A 1 307 ? -14.254 -19.171 2.095 1.00 94.94 307 LEU A O 1
ATOM 2396 N N . ILE A 1 308 ? -16.253 -20.178 1.896 1.00 95.06 308 ILE A N 1
ATOM 2397 C CA . ILE A 1 308 ? -15.738 -21.553 1.994 1.00 95.06 308 ILE A CA 1
ATOM 2398 C C . ILE A 1 308 ? -14.697 -21.826 0.906 1.00 95.06 308 ILE A C 1
ATOM 2400 O O . ILE A 1 308 ? -13.604 -22.308 1.199 1.00 95.06 308 ILE A O 1
ATOM 2404 N N . ASP A 1 309 ? -15.017 -21.487 -0.339 1.00 95.06 309 ASP A N 1
ATOM 2405 C CA . ASP A 1 309 ? -14.134 -21.745 -1.471 1.00 95.06 309 ASP A CA 1
ATOM 2406 C C . ASP A 1 309 ? -12.870 -20.872 -1.421 1.00 95.06 309 ASP A C 1
ATOM 2408 O O . ASP A 1 309 ? -11.770 -21.376 -1.636 1.00 95.06 309 ASP A O 1
ATOM 2412 N N . ALA A 1 310 ? -12.990 -19.591 -1.049 1.00 94.75 310 ALA A N 1
ATOM 2413 C CA . ALA A 1 310 ? -11.829 -18.722 -0.859 1.00 94.75 310 ALA A CA 1
ATOM 2414 C C . ALA A 1 310 ? -10.908 -19.232 0.260 1.00 94.75 310 ALA A C 1
ATOM 2416 O O . ALA A 1 310 ? -9.697 -19.306 0.072 1.00 94.75 310 ALA A O 1
ATOM 2417 N N . ILE A 1 311 ? -11.462 -19.644 1.407 1.00 95.81 311 ILE A N 1
ATOM 2418 C CA . ILE A 1 311 ? -10.671 -20.233 2.498 1.00 95.81 311 ILE A CA 1
ATOM 2419 C C . ILE A 1 311 ? -9.983 -21.516 2.032 1.00 95.81 311 ILE A C 1
ATOM 2421 O O . ILE A 1 311 ? -8.801 -21.709 2.313 1.00 95.81 311 ILE A O 1
ATOM 2425 N N . ARG A 1 312 ? -10.677 -22.367 1.270 1.00 95.81 312 ARG A N 1
ATOM 2426 C CA . ARG A 1 312 ? -10.081 -23.569 0.679 1.00 95.81 312 ARG A CA 1
ATOM 2427 C C . ARG A 1 312 ? -8.906 -23.226 -0.237 1.00 95.81 312 ARG A C 1
ATOM 2429 O O . ARG A 1 312 ? -7.858 -23.854 -0.129 1.00 95.81 312 ARG A O 1
ATOM 2436 N N . GLU A 1 313 ? -9.050 -22.238 -1.114 1.00 95.44 313 GLU A N 1
ATOM 2437 C CA . GLU A 1 313 ? -7.961 -21.788 -1.986 1.00 95.44 313 GLU A CA 1
ATOM 2438 C C . GLU A 1 313 ? -6.776 -21.223 -1.196 1.00 95.44 313 GLU A C 1
ATOM 2440 O O . GLU A 1 313 ? -5.628 -21.509 -1.531 1.00 95.44 313 GLU A O 1
ATOM 2445 N N . ARG A 1 314 ? -7.031 -20.440 -0.139 1.00 95.25 314 ARG A N 1
ATOM 2446 C CA . ARG A 1 314 ? -5.980 -19.924 0.752 1.00 95.25 314 ARG A CA 1
ATOM 2447 C C . ARG A 1 314 ? -5.252 -21.039 1.498 1.00 95.25 314 ARG A C 1
ATOM 2449 O O . ARG A 1 314 ? -4.029 -21.020 1.532 1.00 95.25 314 ARG A O 1
ATOM 2456 N N . LEU A 1 315 ? -5.972 -22.043 1.998 1.00 95.06 315 LEU A N 1
ATOM 2457 C CA . LEU A 1 315 ? -5.375 -23.228 2.622 1.00 95.06 315 LEU A CA 1
ATOM 2458 C C . LEU A 1 315 ? -4.492 -24.009 1.643 1.00 95.06 315 LEU A C 1
ATOM 2460 O O . LEU A 1 315 ? -3.386 -24.401 1.999 1.00 95.06 315 LEU A O 1
ATOM 2464 N N . ILE A 1 316 ? -4.952 -24.207 0.402 1.00 94.25 316 ILE A N 1
ATOM 2465 C CA . ILE A 1 316 ? -4.148 -24.865 -0.638 1.00 94.25 316 ILE A CA 1
ATOM 2466 C C . ILE A 1 316 ? -2.887 -24.047 -0.940 1.00 94.25 316 ILE A C 1
ATOM 2468 O O . ILE A 1 316 ? -1.822 -24.630 -1.106 1.00 94.25 316 ILE A O 1
ATOM 2472 N N . SER A 1 317 ? -2.997 -22.717 -1.008 1.00 91.88 317 SER A N 1
ATOM 2473 C CA . SER A 1 317 ? -1.849 -21.840 -1.257 1.00 91.88 317 SER A CA 1
ATOM 2474 C C . SER A 1 317 ? -0.847 -21.817 -0.107 1.00 91.88 317 SER A C 1
ATOM 2476 O O . SER A 1 317 ? 0.331 -21.666 -0.378 1.00 91.88 317 SER A O 1
ATOM 2478 N N . PHE A 1 318 ? -1.301 -21.935 1.140 1.00 93.69 318 PHE A N 1
ATOM 2479 C CA . PHE A 1 318 ? -0.440 -21.989 2.324 1.00 93.69 318 PHE A CA 1
ATOM 2480 C C . PHE A 1 318 ? 0.265 -23.346 2.478 1.00 93.69 318 PHE A C 1
ATOM 2482 O O . PHE A 1 318 ? 1.330 -23.434 3.077 1.00 93.69 318 PHE A O 1
ATOM 2489 N N . TYR A 1 319 ? -0.343 -24.417 1.962 1.00 90.88 319 TYR A N 1
ATOM 2490 C CA . TYR A 1 319 ? 0.240 -25.759 1.992 1.00 90.88 319 TYR A CA 1
ATOM 2491 C C . TYR A 1 319 ? 1.307 -25.993 0.909 1.00 90.88 319 TYR A C 1
ATOM 2493 O O . TYR A 1 319 ? 2.163 -26.858 1.087 1.00 90.88 319 TYR A O 1
ATOM 2501 N N . ARG A 1 320 ? 1.207 -25.292 -0.226 1.00 83.62 320 ARG A N 1
ATOM 2502 C CA . ARG A 1 320 ? 2.147 -25.395 -1.354 1.00 83.62 320 ARG A CA 1
ATOM 2503 C C . ARG A 1 320 ? 3.435 -24.639 -1.078 1.00 83.62 320 ARG A C 1
ATOM 2505 O O . ARG A 1 320 ? 4.487 -25.193 -1.460 1.00 83.62 320 ARG A O 1
#

Solvent-accessible surface area (backbone atoms only — not comparable to full-atom values): 18567 Å² total; per-residue (Å²): 129,83,77,87,76,84,84,85,70,87,72,51,72,68,54,47,52,51,49,51,61,73,68,61,66,56,70,68,62,47,51,53,52,50,43,52,49,52,59,74,65,40,64,88,72,35,68,66,42,53,76,70,72,51,85,74,77,77,63,82,88,85,75,92,83,81,87,77,83,70,67,38,36,31,35,13,83,52,87,83,78,51,81,37,66,43,72,52,55,98,90,41,74,84,67,81,91,47,22,31,45,38,52,23,71,41,86,33,36,31,34,42,33,36,50,66,76,88,50,49,68,40,53,51,56,29,36,48,52,41,27,56,45,29,52,67,24,61,23,51,54,60,66,63,57,84,43,82,44,76,34,81,55,59,73,41,50,56,54,51,51,51,52,52,54,48,49,30,62,72,72,73,50,73,64,59,34,36,40,34,36,31,69,57,98,49,70,68,46,52,48,51,49,48,45,42,23,65,72,71,68,65,35,47,70,47,78,41,47,39,72,51,38,73,55,64,43,72,69,58,37,49,58,48,44,55,52,50,28,50,74,57,72,18,39,59,60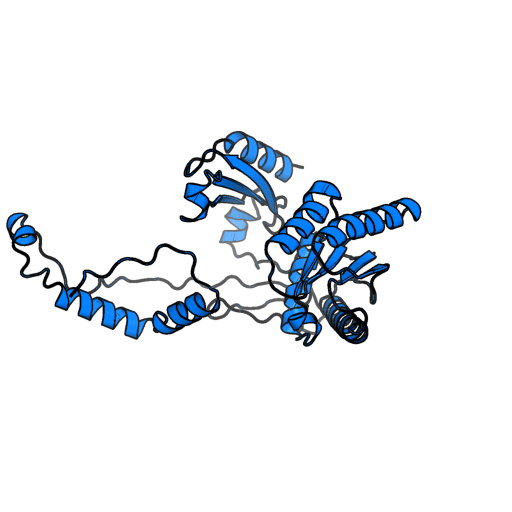,43,73,53,71,50,77,64,46,34,66,69,36,56,78,37,97,45,84,57,74,49,78,51,67,50,60,52,51,84,75,44,49,80,71,69,45,53,12,41,34,39,41,36,27,28,48,41,61,64,82,78,47,70,50,79,46,76,47,81,42,64,57,83,53,78,74,65,89,57,48,70,61,48,52,51,52,43,52,55,52,44,72,106

Organism: Parelaphostrongylus tenuis (NCBI:txid148309)

Foldseek 3Di:
DDDDDDDDDDDDPVRVVVVCVVVDDDPVVVQVVLLVVLVVVPPQVDVVCVVVVHDDDSDDDDDDDDDDQDFWKAADDPPPPDHRTWGDDPNDTDCVQTAANFAFEQPAAEEEELDDPVCVVLLLVLLCLLCVLCVSNVHHDDSDHPYYHYHNDQVVLLVVLVVVLVVCVVVVHDHQEYEYEDQDDDPRSVVSNCCSCVPPRVHHYHYDYVVCSNPVDSVNSNVSSCVSRLSSPTFRIAGPDDPVCCVAQQVDQDKDKDKDKAADDPVCVVVQAFIKIKMWIALESRRGHIDIDIDTDGHPDGDDPCVVVRVVVSVVSNVD

Mean predicted aligned error: 6.11 Å

pLDDT: mean 92.49, std 6.06, range [50.59, 98.56]

Nearest PDB structures (foldseek):
  7sva-assembly1_A  TM=9.127E-01  e=4.348E-19  Arabidopsis thaliana
  7swf-assembly1_A  TM=8.535E-01  e=8.606E-20  Arabidopsis thaliana
  7swq-assembly1_A  TM=8.620E-01  e=1.069E-18  Arabidopsis thaliana
  4g0z-assembly1_A  TM=8.922E-01  e=6.302E-09  Arabidopsis thaliana
  3vna-assembly1_A  TM=8.834E-01  e=1.375E-08  Arabidopsis thaliana